Protein AF-A0A7S3IBY6-F1 (afdb_monomer_lite)

Organism: NCBI:txid342563

Sequence (205 aa):
KLAKKLYLRCITEGERTESAVKDLASIYHQEGKTDKALNLLLQNRQVFLDQHKFKNLVYNLKKQKQPTGNALNKVVKLSPLSAKDTEFSVMNFFGNTSRILDIQVKHCGSSHFALVFFPSHSAARKTLESFVRWNKYKIEWASGETRENQMESMWSMPLDEAYSPVQESPASEIEAEQLLGKDLVIALSTALDSIHSSYLSQLIY

pLDDT: mean 73.19, std 16.2, range [32.34, 89.62]

InterPro domains:
  IPR035979 RNA-binding domain superfamily [SSF54928] (45-131)

Radius of gyration: 28.89 Å; chains: 1; bounding box: 70×56×73 Å

Secondary structure (DSSP, 8-state):
-HHHHHHHHHHHHTTTHHHHHHHHHHHHHHTT-HHHHHHHHHHTGGG-S-HHHHHHHHHHHHHHHS--GGGG--EEEEEPPPTT--HHHHHTTBS--TT--EEEEEEETTEEEEEEE-SSHHHHHHHHHTBS-TTT-EEEE-TT--HHHHHHHHH-S-TTSS----------HHHHHHHS-HHHHHHHHHHHHHHHHHHHHHS--

Structure (mmCIF, N/CA/C/O backbone):
data_AF-A0A7S3IBY6-F1
#
_entry.id   AF-A0A7S3IBY6-F1
#
loop_
_atom_site.group_PDB
_atom_site.id
_atom_site.type_symbol
_atom_site.label_atom_id
_atom_site.label_alt_id
_atom_site.label_comp_id
_atom_site.label_asym_id
_atom_site.label_entity_id
_atom_site.label_seq_id
_atom_site.pdbx_PDB_ins_code
_atom_site.Cartn_x
_atom_site.Cartn_y
_atom_site.Cartn_z
_atom_site.occupancy
_atom_site.B_iso_or_equiv
_atom_site.auth_seq_id
_atom_site.auth_comp_id
_atom_site.auth_asym_id
_atom_site.auth_atom_id
_atom_site.pdbx_PDB_model_num
ATOM 1 N N . LYS A 1 1 ? -8.015 13.942 19.134 1.00 64.94 1 LYS A N 1
ATOM 2 C CA . LYS A 1 1 ? -8.133 13.752 20.610 1.00 64.94 1 LYS A CA 1
ATOM 3 C C . LYS A 1 1 ? -9.585 13.581 21.087 1.00 64.94 1 LYS A C 1
ATOM 5 O O . LYS A 1 1 ? -9.806 12.701 21.907 1.00 64.94 1 LYS A O 1
ATOM 10 N N . LEU A 1 2 ? -10.563 14.341 20.571 1.00 83.50 2 LEU A N 1
ATOM 11 C CA . LEU A 1 2 ? -11.982 14.233 20.965 1.00 83.50 2 LEU A CA 1
ATOM 12 C C . LEU A 1 2 ? -12.633 12.885 20.587 1.00 83.50 2 LEU A C 1
ATOM 14 O O . LEU A 1 2 ? -13.236 12.248 21.441 1.00 83.50 2 LEU A O 1
ATOM 18 N N . ALA A 1 3 ? -12.419 12.400 19.357 1.00 82.56 3 ALA A N 1
ATOM 19 C CA . ALA A 1 3 ? -13.018 11.151 18.864 1.00 82.56 3 ALA A CA 1
ATOM 20 C C . ALA A 1 3 ? -12.733 9.927 19.757 1.00 82.56 3 ALA A C 1
ATOM 22 O O . ALA A 1 3 ? -13.632 9.156 20.063 1.00 82.56 3 ALA A O 1
ATOM 23 N N . LYS A 1 4 ? -11.501 9.787 20.265 1.00 85.06 4 LYS A N 1
ATOM 24 C CA . LYS A 1 4 ? -11.142 8.695 21.187 1.00 85.06 4 LYS A CA 1
ATOM 25 C C . LYS A 1 4 ? -11.944 8.721 22.484 1.00 85.06 4 LYS A C 1
ATOM 27 O O . LYS A 1 4 ? -12.322 7.666 22.973 1.00 85.06 4 LYS A O 1
ATOM 32 N N . LYS A 1 5 ? -12.185 9.916 23.037 1.00 86.38 5 LYS A N 1
ATOM 33 C CA . LYS A 1 5 ? -12.978 10.075 24.263 1.00 86.38 5 LYS A CA 1
ATOM 34 C C . LYS A 1 5 ? -14.428 9.661 24.028 1.00 86.38 5 LYS A C 1
ATOM 36 O O . LYS A 1 5 ? -14.997 9.001 24.884 1.00 86.38 5 LYS A O 1
ATOM 41 N N . LEU A 1 6 ? -14.985 10.005 22.866 1.00 85.75 6 LEU A N 1
ATOM 42 C CA . LEU A 1 6 ? -16.340 9.604 22.485 1.00 85.75 6 LEU A CA 1
ATOM 43 C C . LEU A 1 6 ? -16.451 8.084 22.335 1.00 85.75 6 LEU A C 1
ATOM 45 O O . LEU A 1 6 ? -17.335 7.489 22.934 1.00 85.75 6 LEU A O 1
ATOM 49 N N . TYR A 1 7 ? -15.511 7.436 21.641 1.00 87.31 7 TYR A N 1
ATOM 50 C CA . TYR A 1 7 ? -15.533 5.974 21.521 1.00 87.31 7 TYR A CA 1
ATOM 51 C C . TYR A 1 7 ? -15.319 5.260 22.856 1.00 87.31 7 TYR A C 1
ATOM 53 O O . TYR A 1 7 ? -16.003 4.282 23.128 1.00 87.31 7 TYR A O 1
ATOM 61 N N . LEU A 1 8 ? -14.426 5.760 23.716 1.00 86.25 8 LEU A N 1
ATOM 62 C CA . LEU A 1 8 ? -14.272 5.234 25.076 1.00 86.25 8 LEU A CA 1
ATOM 63 C C . LEU A 1 8 ? -15.573 5.353 25.873 1.00 86.25 8 LEU A C 1
ATOM 65 O O . LEU A 1 8 ? -15.948 4.405 26.553 1.00 86.25 8 LEU A O 1
ATOM 69 N N . ARG A 1 9 ? -16.276 6.481 25.739 1.00 86.50 9 ARG A N 1
ATOM 70 C CA . ARG A 1 9 ? -17.568 6.704 26.384 1.00 86.50 9 ARG A CA 1
ATOM 71 C C . ARG A 1 9 ? -18.635 5.721 25.890 1.00 86.50 9 ARG A C 1
ATOM 73 O O . ARG A 1 9 ? -19.288 5.089 26.711 1.00 86.50 9 ARG A O 1
ATOM 80 N N . CYS A 1 10 ? -18.737 5.504 24.579 1.00 86.75 10 CYS A N 1
ATOM 81 C CA . CYS A 1 10 ? -19.635 4.494 24.010 1.00 86.75 10 CYS A CA 1
ATOM 82 C C . CYS A 1 10 ? -19.312 3.078 24.520 1.00 86.75 10 CYS A C 1
ATOM 84 O O . CYS A 1 10 ? -20.220 2.299 24.794 1.00 86.75 10 CYS A O 1
ATOM 86 N N . ILE A 1 11 ? -18.026 2.752 24.707 1.00 85.31 11 ILE A N 1
ATOM 87 C CA . ILE A 1 11 ? -17.610 1.464 25.280 1.00 85.31 11 ILE A CA 1
ATOM 88 C C . ILE A 1 11 ? -18.063 1.339 26.739 1.00 85.31 11 ILE A C 1
ATOM 90 O O . ILE A 1 11 ? -18.581 0.293 27.120 1.00 85.31 11 ILE A O 1
ATOM 94 N N . THR A 1 12 ? -17.904 2.393 27.545 1.00 85.12 12 THR A N 1
ATOM 95 C CA . THR A 1 12 ? -18.323 2.388 28.957 1.00 85.12 12 THR A CA 1
ATOM 96 C C . THR A 1 12 ? -19.839 2.385 29.135 1.00 85.12 12 THR A C 1
ATOM 98 O O . THR A 1 12 ? -20.333 1.769 30.071 1.00 85.12 12 THR A O 1
ATOM 101 N N . GLU A 1 13 ? -20.575 3.052 28.245 1.00 86.50 13 GLU A N 1
ATOM 102 C CA . GLU A 1 13 ? -22.040 3.157 28.292 1.00 86.50 13 GLU A CA 1
ATOM 103 C C . GLU A 1 13 ? -22.735 1.954 27.625 1.00 86.50 13 GLU A C 1
ATOM 105 O O . GLU A 1 13 ? -23.951 1.819 27.705 1.00 86.50 13 GLU A O 1
ATOM 110 N N . GLY A 1 14 ? -21.979 1.048 26.991 1.00 79.62 14 GLY A N 1
ATOM 111 C CA . GLY A 1 14 ? -22.526 -0.149 26.346 1.00 79.62 14 GLY A CA 1
ATOM 112 C C . GLY A 1 14 ? -23.184 0.112 24.985 1.00 79.62 14 GLY A C 1
ATOM 113 O O . GLY A 1 14 ? -23.750 -0.803 24.385 1.00 79.62 14 GLY A O 1
ATOM 114 N N . GLU A 1 15 ? -23.083 1.329 24.451 1.00 80.56 15 GLU A N 1
ATOM 115 C CA . GLU A 1 15 ? -23.698 1.701 23.181 1.00 80.56 15 GLU A CA 1
ATOM 116 C C . GLU A 1 15 ? -22.810 1.343 21.989 1.00 80.56 15 GLU A C 1
ATOM 118 O O . GLU A 1 15 ? -21.700 1.858 21.838 1.00 80.56 15 GLU A O 1
ATOM 123 N N . ARG A 1 16 ? -23.318 0.486 21.089 1.00 83.88 16 ARG A N 1
ATOM 124 C CA . ARG A 1 16 ? -22.638 0.100 19.831 1.00 83.88 16 ARG A CA 1
ATOM 125 C C . ARG A 1 16 ? -21.155 -0.239 20.047 1.00 83.88 16 ARG A C 1
ATOM 127 O O . ARG A 1 16 ? -20.287 0.153 19.262 1.00 83.88 16 ARG A O 1
ATOM 134 N N . THR A 1 17 ? -20.887 -0.980 21.115 1.00 84.06 17 THR A N 1
ATOM 135 C CA . THR A 1 17 ? -19.552 -1.323 21.619 1.00 84.06 17 THR A CA 1
ATOM 136 C C . THR A 1 17 ? -18.660 -1.938 20.542 1.00 84.06 17 THR A C 1
ATOM 138 O O . THR A 1 17 ? -17.500 -1.553 20.432 1.00 84.06 17 THR A O 1
ATOM 141 N N . GLU A 1 18 ? -19.194 -2.807 19.677 1.00 85.75 18 GLU A N 1
ATOM 142 C CA . GLU A 1 18 ? -18.436 -3.414 18.570 1.00 85.75 18 GLU A CA 1
ATOM 143 C C . GLU A 1 18 ? -17.864 -2.356 17.611 1.00 85.75 18 GLU A C 1
ATOM 145 O O . GLU A 1 18 ? -16.666 -2.346 17.311 1.00 85.75 18 GLU A O 1
ATOM 150 N N . SER A 1 19 ? -18.710 -1.426 17.163 1.00 85.69 19 SER A N 1
ATOM 151 C CA . SER A 1 19 ? -18.310 -0.344 16.259 1.00 85.69 19 SER A CA 1
ATOM 152 C C . SER A 1 19 ? -17.333 0.612 16.934 1.00 85.69 19 SER A C 1
ATOM 154 O O . SER A 1 19 ? -16.308 0.945 16.343 1.00 85.69 19 SER A O 1
ATOM 156 N N . ALA A 1 20 ? -17.597 0.994 18.186 1.00 88.00 20 ALA A N 1
ATOM 157 C CA . ALA A 1 20 ? -16.732 1.899 18.936 1.00 88.00 20 ALA A CA 1
ATOM 158 C C . ALA A 1 20 ? -15.326 1.314 19.150 1.00 88.00 20 ALA A C 1
ATOM 160 O O . ALA A 1 20 ? -14.329 2.006 18.946 1.00 88.00 20 ALA A O 1
ATOM 161 N N . VAL A 1 21 ? -15.231 0.026 19.498 1.00 86.94 21 VAL A N 1
ATOM 162 C CA . VAL A 1 21 ? -13.956 -0.695 19.643 1.00 86.94 21 VAL A CA 1
ATOM 163 C C . VAL A 1 21 ? -13.206 -0.744 18.312 1.00 86.94 21 VAL A C 1
ATOM 165 O O . VAL A 1 21 ? -12.005 -0.469 18.272 1.00 86.94 21 VAL A O 1
ATOM 168 N N . LYS A 1 22 ? -13.902 -1.059 17.214 1.00 88.31 22 LYS A N 1
ATOM 169 C CA . LYS A 1 22 ? -13.314 -1.112 15.870 1.00 88.31 22 LYS A CA 1
ATOM 170 C C . LYS A 1 22 ? -12.751 0.247 15.450 1.00 88.31 22 LYS A C 1
ATOM 172 O O . LYS A 1 22 ? -11.586 0.328 15.066 1.00 88.31 22 LYS A O 1
ATOM 177 N N . ASP A 1 23 ? -13.545 1.305 15.563 1.00 87.94 23 ASP A N 1
ATOM 178 C CA . ASP A 1 23 ? -13.151 2.642 15.119 1.00 87.94 23 ASP A CA 1
ATOM 179 C C . ASP A 1 23 ? -12.024 3.206 16.000 1.00 87.94 23 ASP A C 1
ATOM 181 O O . ASP A 1 23 ? -11.073 3.814 15.503 1.00 87.94 23 ASP A O 1
ATOM 185 N N . LEU A 1 24 ? -12.049 2.915 17.305 1.00 87.62 24 LEU A N 1
ATOM 186 C CA . LEU A 1 24 ? -10.962 3.252 18.220 1.00 87.62 24 LEU A CA 1
ATOM 187 C C . LEU A 1 24 ? -9.661 2.511 17.869 1.00 87.62 24 LEU A C 1
ATOM 189 O O . LEU A 1 24 ? -8.591 3.128 17.858 1.00 87.62 24 LEU A O 1
ATOM 193 N N . ALA A 1 25 ? -9.734 1.219 17.539 1.00 86.25 25 ALA A N 1
ATOM 194 C CA . ALA A 1 25 ? -8.586 0.441 17.076 1.00 86.25 25 ALA A CA 1
ATOM 195 C C . ALA A 1 25 ? -8.025 0.984 15.750 1.00 86.25 25 ALA A C 1
ATOM 197 O O . ALA A 1 25 ? -6.807 1.124 15.618 1.00 86.25 25 ALA A O 1
ATOM 198 N N . SER A 1 26 ? -8.886 1.370 14.802 1.00 85.56 26 SER A N 1
ATOM 199 C CA . SER A 1 26 ? -8.474 2.024 13.554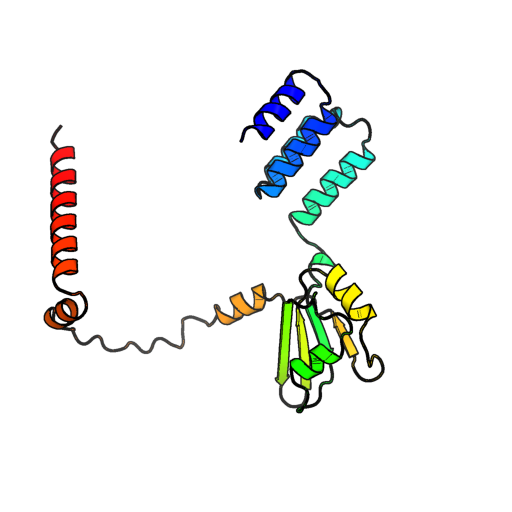 1.00 85.56 26 SER A CA 1
ATOM 200 C C . SER A 1 26 ? -7.722 3.331 13.806 1.00 85.56 26 SER A C 1
ATOM 202 O O . SER A 1 26 ? -6.677 3.550 13.195 1.00 85.56 26 SER A O 1
ATOM 204 N N . ILE A 1 27 ? -8.175 4.162 14.752 1.00 86.81 27 ILE A N 1
ATOM 205 C CA . ILE A 1 27 ? -7.459 5.391 15.125 1.00 86.81 27 ILE A CA 1
ATOM 206 C C . ILE A 1 27 ? -6.084 5.067 15.724 1.00 86.81 27 ILE A C 1
ATOM 208 O O . ILE A 1 27 ? -5.094 5.710 15.381 1.00 86.81 27 ILE A O 1
ATOM 212 N N . TYR A 1 28 ? -5.988 4.082 16.622 1.00 85.75 28 TYR A N 1
ATOM 213 C CA . TYR A 1 28 ? -4.690 3.690 17.185 1.00 85.75 28 TYR A CA 1
ATOM 214 C C . TYR A 1 28 ? -3.724 3.176 16.116 1.00 85.75 28 TYR A C 1
ATOM 216 O O . TYR A 1 28 ? -2.537 3.490 16.181 1.00 85.75 28 TYR A O 1
ATOM 224 N N . HIS A 1 29 ? -4.223 2.436 15.128 1.00 84.50 29 HIS A N 1
ATOM 225 C CA . HIS A 1 29 ? -3.418 1.971 14.005 1.00 84.50 29 HIS A CA 1
ATOM 226 C C . HIS A 1 29 ? -2.931 3.125 13.116 1.00 84.50 29 HIS A C 1
ATOM 228 O O . HIS A 1 29 ? -1.747 3.179 12.797 1.00 84.50 29 HIS A O 1
ATOM 234 N N . GLN A 1 30 ? -3.801 4.087 12.788 1.00 82.19 30 GLN A N 1
ATOM 235 C CA . GLN A 1 30 ? -3.430 5.285 12.020 1.00 82.19 30 GLN A CA 1
ATOM 236 C C . GLN A 1 30 ? -2.370 6.140 12.729 1.00 82.19 30 GLN A C 1
ATOM 238 O O . GLN A 1 30 ? -1.526 6.743 12.078 1.00 82.19 30 GLN A O 1
ATOM 243 N N . GLU A 1 31 ? -2.371 6.163 14.065 1.00 83.25 31 GLU A N 1
ATOM 244 C CA . GLU A 1 31 ? -1.333 6.824 14.869 1.00 83.25 31 GLU A CA 1
ATOM 245 C C . GLU A 1 31 ? -0.025 6.011 14.997 1.00 83.25 31 GLU A C 1
ATOM 247 O O . GLU A 1 31 ? 0.825 6.352 15.820 1.00 83.25 31 GLU A O 1
ATOM 252 N N . GLY A 1 32 ? 0.124 4.896 14.275 1.00 78.62 32 GLY A N 1
ATOM 253 C CA . GLY A 1 32 ? 1.292 4.010 14.357 1.00 78.62 32 GLY A CA 1
ATOM 254 C C . GLY A 1 32 ? 1.341 3.137 15.618 1.00 78.62 32 GLY A C 1
ATOM 255 O O . GLY A 1 32 ? 2.262 2.346 15.800 1.00 78.62 32 GLY A O 1
ATOM 256 N N . LYS A 1 33 ? 0.332 3.210 16.495 1.00 84.62 33 LYS A N 1
ATOM 257 C CA . LYS A 1 33 ? 0.243 2.437 17.748 1.00 84.62 33 LYS A CA 1
ATOM 258 C C . LYS A 1 33 ? -0.491 1.115 17.521 1.00 84.62 33 LYS A C 1
ATOM 260 O O . LYS A 1 33 ? -1.446 0.791 18.231 1.00 84.62 33 LYS A O 1
ATOM 265 N N . THR A 1 34 ? -0.036 0.342 16.538 1.00 84.12 34 THR A N 1
ATOM 266 C CA . THR A 1 34 ? -0.669 -0.921 16.119 1.00 84.12 34 THR A CA 1
ATOM 267 C C . THR A 1 34 ? -0.748 -1.949 17.253 1.00 84.12 34 THR A C 1
ATOM 269 O O . THR A 1 34 ? -1.742 -2.661 17.363 1.00 84.12 34 THR A O 1
ATOM 272 N N . ASP A 1 35 ? 0.227 -1.972 18.165 1.00 81.81 35 ASP A N 1
ATOM 273 C CA . ASP A 1 35 ? 0.189 -2.849 19.345 1.00 81.81 35 ASP A CA 1
ATOM 274 C C . ASP A 1 35 ? -0.927 -2.487 20.324 1.00 81.81 35 ASP A C 1
ATOM 276 O O . ASP A 1 35 ? -1.614 -3.366 20.846 1.00 81.81 35 ASP A O 1
ATOM 280 N N . LYS A 1 36 ? -1.178 -1.187 20.520 1.00 84.19 36 LYS A N 1
ATOM 281 C CA . LYS A 1 36 ? -2.306 -0.730 21.342 1.00 84.19 36 LYS A CA 1
ATOM 282 C C . LYS A 1 36 ? -3.637 -1.067 20.676 1.00 84.19 36 LYS A C 1
ATOM 284 O O . LYS A 1 36 ? -4.557 -1.485 21.370 1.00 84.19 36 LYS A O 1
ATOM 289 N N . ALA A 1 37 ? -3.722 -0.941 19.350 1.00 86.00 37 ALA A N 1
ATOM 290 C CA . ALA A 1 37 ? -4.906 -1.338 18.590 1.00 86.00 37 ALA A CA 1
ATOM 291 C C . ALA A 1 37 ? -5.200 -2.843 18.735 1.00 86.00 37 ALA A C 1
ATOM 293 O O . ALA A 1 37 ? -6.335 -3.226 19.012 1.00 86.00 37 ALA A O 1
ATOM 294 N N . LEU A 1 38 ? -4.175 -3.693 18.608 1.00 85.81 38 LEU A N 1
ATOM 295 C CA . LEU A 1 38 ? -4.307 -5.144 18.760 1.00 85.81 38 LEU A CA 1
ATOM 296 C C . LEU A 1 38 ? -4.716 -5.542 20.179 1.00 85.81 38 LEU A C 1
ATOM 298 O O . LEU A 1 38 ? -5.641 -6.337 20.337 1.00 85.81 38 LEU A O 1
ATOM 302 N N . ASN A 1 39 ? -4.080 -4.967 21.201 1.00 87.00 39 ASN A N 1
ATOM 303 C CA . ASN A 1 39 ? -4.442 -5.237 22.592 1.00 87.00 39 ASN A CA 1
ATOM 304 C C . ASN A 1 39 ? -5.885 -4.822 22.890 1.00 87.00 39 ASN A C 1
ATOM 306 O O . ASN A 1 39 ? -6.617 -5.584 23.514 1.00 87.00 39 ASN A O 1
ATOM 310 N N . LEU A 1 40 ? -6.320 -3.666 22.385 1.00 86.62 40 LEU A N 1
ATOM 311 C CA . LEU A 1 40 ? -7.684 -3.178 22.572 1.00 86.62 40 LEU A CA 1
ATOM 312 C C . LEU A 1 40 ? -8.728 -4.105 21.930 1.00 86.62 40 LEU A C 1
ATOM 314 O O . LEU A 1 40 ? -9.758 -4.387 22.543 1.00 86.62 40 LEU A O 1
ATOM 318 N N . LEU A 1 41 ? -8.445 -4.627 20.731 1.00 86.19 41 LEU A N 1
ATOM 319 C CA . LEU A 1 41 ? -9.300 -5.617 20.071 1.00 86.19 41 LEU A CA 1
ATOM 320 C C . LEU A 1 41 ? -9.350 -6.937 20.852 1.00 86.19 41 LEU A C 1
ATOM 322 O O . LEU A 1 41 ? -10.427 -7.492 21.044 1.00 86.19 41 LEU A O 1
ATOM 326 N N . LEU A 1 42 ? -8.204 -7.430 21.328 1.00 85.62 42 LEU A N 1
ATOM 327 C CA . LEU A 1 42 ? -8.126 -8.685 22.083 1.00 85.62 42 LEU A CA 1
ATOM 328 C C . LEU A 1 42 ? -8.845 -8.596 23.437 1.00 85.62 42 LEU A C 1
ATOM 330 O O . LEU A 1 42 ? -9.554 -9.532 23.801 1.00 85.62 42 LEU A O 1
ATOM 334 N N . GLN A 1 43 ? -8.715 -7.470 24.144 1.00 85.31 43 GLN A N 1
ATOM 335 C CA . GLN A 1 43 ? -9.404 -7.217 25.416 1.00 85.31 43 GLN A CA 1
ATOM 336 C C . GLN A 1 43 ? -10.928 -7.193 25.257 1.00 85.31 43 GLN A C 1
ATOM 338 O O . GLN A 1 43 ? -11.646 -7.680 26.123 1.00 85.31 43 GLN A O 1
ATOM 343 N N . ASN A 1 44 ? -11.420 -6.685 24.126 1.00 83.56 44 ASN A N 1
ATOM 344 C CA . ASN A 1 44 ? -12.849 -6.568 23.837 1.00 83.56 44 ASN A CA 1
ATOM 345 C C . ASN A 1 44 ? -13.357 -7.683 22.909 1.00 83.56 44 ASN A C 1
ATOM 347 O O . ASN A 1 44 ? -14.379 -7.520 22.248 1.00 83.56 44 ASN A O 1
ATOM 351 N N . ARG A 1 45 ? -12.680 -8.839 22.852 1.00 82.25 45 ARG A N 1
ATOM 352 C CA . ARG A 1 45 ? -13.060 -9.955 21.965 1.00 82.25 45 ARG A CA 1
ATOM 353 C C . ARG A 1 45 ? -14.513 -10.406 22.145 1.00 82.25 45 ARG A C 1
ATOM 355 O O . ARG A 1 45 ? -15.147 -10.805 21.172 1.00 82.25 45 ARG A O 1
ATOM 362 N N . GLN A 1 46 ? -15.019 -10.350 23.375 1.00 82.50 46 GLN A N 1
ATOM 363 C CA . GLN A 1 46 ? -16.374 -10.790 23.724 1.00 82.50 46 GLN A CA 1
ATOM 364 C C . GLN A 1 46 ? -17.471 -9.887 23.147 1.00 82.50 46 GLN A C 1
ATOM 366 O O . GLN A 1 46 ? -18.621 -10.295 23.058 1.00 82.50 46 GLN A O 1
ATOM 371 N N . VAL A 1 47 ? -17.110 -8.671 22.734 1.00 82.75 47 VAL A N 1
ATOM 372 C CA . VAL A 1 47 ? -18.035 -7.701 22.144 1.00 82.75 47 VAL A CA 1
ATOM 373 C C . VAL A 1 47 ? -18.386 -8.063 20.695 1.00 82.75 47 VAL A C 1
ATOM 375 O O . VAL A 1 47 ? -19.435 -7.675 20.192 1.00 82.75 47 VAL A O 1
ATOM 378 N N . PHE A 1 48 ? -17.524 -8.823 20.015 1.00 80.69 48 PHE A N 1
ATOM 379 C CA . PHE A 1 48 ? -17.727 -9.207 18.622 1.00 80.69 48 PHE A CA 1
ATOM 380 C C . PHE A 1 48 ? -18.587 -10.469 18.530 1.00 80.69 48 PHE A C 1
ATOM 382 O O . PHE A 1 48 ? -18.118 -11.578 18.805 1.00 80.69 48 PHE A O 1
ATOM 389 N N . LEU A 1 49 ? -19.828 -10.305 18.070 1.00 81.56 49 LEU A N 1
ATOM 390 C CA . LEU A 1 49 ? -20.735 -11.420 17.775 1.00 81.56 49 LEU A CA 1
ATOM 391 C C . LEU A 1 49 ? -20.167 -12.308 16.654 1.00 81.56 49 LEU A C 1
ATOM 393 O O . LEU A 1 49 ? -20.187 -13.535 16.738 1.00 81.56 49 LEU A O 1
ATOM 397 N N . ASP A 1 50 ? -19.594 -11.684 15.622 1.00 83.75 50 ASP A N 1
ATOM 398 C CA . ASP A 1 50 ? -18.979 -12.373 14.488 1.00 83.75 50 ASP A CA 1
ATOM 399 C C . ASP A 1 50 ? -17.481 -12.622 14.730 1.00 83.75 50 ASP A C 1
ATOM 401 O O . ASP A 1 50 ? -16.601 -11.805 14.430 1.00 83.75 50 ASP A O 1
ATOM 405 N N . GLN A 1 51 ? -17.178 -13.808 15.259 1.00 80.75 51 GLN A N 1
ATOM 406 C CA . GLN A 1 51 ? -15.806 -14.232 15.538 1.00 80.75 51 GLN A CA 1
ATOM 407 C C . GLN A 1 51 ? -14.950 -14.388 14.266 1.00 80.75 51 GLN A C 1
ATOM 409 O O . GLN A 1 51 ? -13.721 -14.305 14.350 1.00 80.75 51 GLN A O 1
ATOM 414 N N . HIS A 1 52 ? -15.551 -14.594 13.088 1.00 78.81 52 HIS A N 1
ATOM 415 C CA . HIS A 1 52 ? -14.815 -14.664 11.823 1.00 78.81 52 HIS A CA 1
ATOM 416 C C . HIS A 1 52 ? -14.332 -13.280 11.388 1.00 78.81 52 HIS A C 1
ATOM 418 O O . HIS A 1 52 ? -13.148 -13.113 11.080 1.00 78.81 52 HIS A O 1
ATOM 424 N N . LYS A 1 53 ? -15.207 -12.268 11.429 1.00 76.31 53 LYS A N 1
ATOM 425 C CA . LYS A 1 53 ? -14.819 -10.872 11.163 1.00 76.31 53 LYS A CA 1
ATOM 426 C C . LYS A 1 53 ? -13.749 -10.390 12.131 1.00 76.31 53 LYS A C 1
ATOM 428 O O . LYS A 1 53 ? -12.770 -9.786 11.694 1.00 76.31 53 LYS A O 1
ATOM 433 N N . PHE A 1 54 ? -13.885 -10.720 13.414 1.00 80.69 54 PHE A N 1
ATOM 434 C CA . PHE A 1 54 ? -12.878 -10.406 14.425 1.00 80.69 54 PHE A CA 1
ATOM 435 C C . PHE A 1 54 ? -11.505 -11.006 14.084 1.00 80.69 54 PHE A C 1
ATOM 437 O O . PHE A 1 54 ? -10.503 -10.288 14.044 1.00 80.69 54 PHE A O 1
ATOM 444 N N . LYS A 1 55 ? -11.448 -12.310 13.778 1.00 78.50 55 LYS A N 1
ATOM 445 C CA . LYS A 1 55 ? -10.199 -12.988 13.393 1.00 78.50 55 LYS A CA 1
ATOM 446 C C . LYS A 1 55 ? -9.565 -12.354 12.156 1.00 78.50 55 LYS A C 1
ATOM 448 O O . LYS A 1 55 ? -8.360 -12.115 12.159 1.00 78.50 55 LYS A O 1
ATOM 453 N N . ASN A 1 56 ? -10.365 -12.034 11.139 1.00 80.00 56 ASN A N 1
ATOM 454 C CA . ASN A 1 56 ? -9.887 -11.377 9.922 1.00 80.00 56 ASN A CA 1
ATOM 455 C C . ASN A 1 56 ? -9.327 -9.977 10.205 1.00 80.00 56 ASN A C 1
ATOM 457 O O . ASN A 1 56 ? -8.270 -9.624 9.685 1.00 80.00 56 ASN A O 1
ATOM 461 N N . LEU A 1 57 ? -9.996 -9.193 11.054 1.00 80.69 57 LEU A N 1
ATOM 462 C CA . LEU A 1 57 ? -9.534 -7.866 11.459 1.00 80.69 57 LEU A CA 1
ATOM 463 C C . LEU A 1 57 ? -8.178 -7.947 12.173 1.00 80.69 57 LEU A C 1
ATOM 465 O O . LEU A 1 57 ? -7.227 -7.280 11.768 1.00 80.69 57 LEU A O 1
ATOM 469 N N . VAL A 1 58 ? -8.066 -8.812 13.185 1.00 84.00 58 VAL A N 1
ATOM 470 C CA . VAL A 1 58 ? -6.817 -9.029 13.933 1.00 84.00 58 VAL A CA 1
ATOM 471 C C . VAL A 1 58 ? -5.704 -9.535 13.014 1.00 84.00 58 VAL A C 1
ATOM 473 O O . VAL A 1 58 ? -4.573 -9.058 13.100 1.00 84.00 58 VAL A O 1
ATOM 476 N N . TYR A 1 59 ? -6.011 -10.474 12.116 1.00 80.88 59 TYR A N 1
ATOM 477 C CA . TYR A 1 59 ? -5.057 -10.996 11.140 1.00 80.88 59 TYR A CA 1
ATOM 478 C C . TYR A 1 59 ? -4.532 -9.894 10.211 1.00 80.88 59 TYR A C 1
ATOM 480 O O . TYR A 1 59 ? -3.321 -9.756 10.048 1.00 80.88 59 TYR A O 1
ATOM 488 N N . ASN A 1 60 ? -5.420 -9.063 9.659 1.00 77.56 60 ASN A N 1
ATOM 489 C CA . ASN A 1 60 ? -5.041 -7.966 8.770 1.00 77.56 60 ASN A CA 1
ATOM 490 C C . ASN A 1 60 ? -4.170 -6.921 9.480 1.00 77.56 60 ASN A C 1
ATOM 492 O O . ASN A 1 60 ? -3.145 -6.521 8.931 1.00 77.56 60 ASN A O 1
ATOM 496 N N . LEU A 1 61 ? -4.515 -6.535 10.713 1.00 79.19 61 LEU A N 1
ATOM 497 C CA . LEU A 1 61 ? -3.700 -5.619 11.523 1.00 79.19 61 LEU A CA 1
ATOM 498 C C . LEU A 1 61 ? -2.313 -6.200 11.839 1.00 79.19 61 LEU A C 1
ATOM 500 O O . LEU A 1 61 ? -1.309 -5.495 11.733 1.00 79.19 61 LEU A O 1
ATOM 504 N N . LYS A 1 62 ? -2.223 -7.495 12.171 1.00 78.38 62 LYS A N 1
ATOM 505 C CA . LYS A 1 62 ? -0.931 -8.179 12.363 1.00 78.38 62 LYS A CA 1
ATOM 506 C C . LYS A 1 62 ? -0.104 -8.206 11.077 1.00 78.38 62 LYS A C 1
ATOM 508 O O . LYS A 1 62 ? 1.088 -7.916 11.114 1.00 78.38 62 LYS A O 1
ATOM 513 N N . LYS A 1 63 ? -0.739 -8.489 9.938 1.00 72.12 63 LYS A N 1
ATOM 514 C CA . LYS A 1 63 ? -0.095 -8.481 8.619 1.00 72.12 63 LYS A CA 1
ATOM 515 C C . LYS A 1 63 ? 0.396 -7.089 8.213 1.00 72.12 63 LYS A C 1
ATOM 517 O O . LYS A 1 63 ? 1.403 -6.976 7.529 1.00 72.12 63 LYS A O 1
ATOM 522 N N . GLN A 1 64 ? -0.290 -6.027 8.628 1.00 71.62 64 GLN A N 1
ATOM 523 C CA . GLN A 1 64 ? 0.171 -4.653 8.409 1.00 71.62 64 GLN A CA 1
ATOM 524 C C . GLN A 1 64 ? 1.352 -4.285 9.311 1.00 71.62 64 GLN A C 1
ATOM 526 O O . GLN A 1 64 ? 2.221 -3.535 8.880 1.00 71.62 64 GLN A O 1
ATOM 531 N N . LYS A 1 65 ? 1.416 -4.831 10.534 1.00 69.62 65 LYS A N 1
ATOM 532 C CA . LYS A 1 65 ? 2.570 -4.658 11.431 1.00 69.62 65 LYS A CA 1
ATOM 533 C C . LYS A 1 65 ? 3.838 -5.306 10.865 1.00 69.62 65 LYS A C 1
ATOM 535 O O . LYS A 1 65 ? 4.917 -4.745 10.998 1.00 69.62 65 LYS A O 1
ATOM 540 N N . GLN A 1 66 ? 3.706 -6.483 10.260 1.00 59.62 66 GLN A N 1
ATOM 541 C CA . GLN A 1 66 ? 4.805 -7.198 9.613 1.00 59.62 66 GLN A CA 1
ATOM 542 C C . GLN A 1 66 ? 4.391 -7.553 8.183 1.00 59.62 66 GLN A C 1
ATOM 544 O O . GLN A 1 66 ? 3.809 -8.626 7.965 1.00 59.62 66 GLN A O 1
ATOM 549 N N . PRO A 1 67 ? 4.632 -6.657 7.207 1.00 58.47 67 PRO A N 1
ATOM 550 C CA . PRO A 1 67 ? 4.295 -6.933 5.821 1.00 58.47 67 PRO A CA 1
ATOM 551 C C . PRO A 1 67 ? 5.083 -8.158 5.348 1.00 58.47 67 PRO A C 1
ATOM 553 O O . PRO A 1 67 ? 6.297 -8.121 5.196 1.00 58.47 67 PRO A O 1
ATOM 556 N N . THR A 1 68 ? 4.376 -9.263 5.130 1.00 58.28 68 THR A N 1
ATOM 557 C CA . THR A 1 68 ? 4.940 -10.545 4.688 1.00 58.28 68 THR A CA 1
ATOM 558 C C . THR A 1 68 ? 4.406 -10.919 3.302 1.00 58.28 68 THR A C 1
ATOM 560 O O . THR A 1 68 ? 3.266 -10.596 2.940 1.00 58.28 68 THR A O 1
ATOM 563 N N . GLY A 1 69 ? 5.239 -11.591 2.499 1.00 62.62 69 GLY A N 1
ATOM 564 C CA . GLY A 1 69 ? 4.900 -12.061 1.149 1.00 62.62 69 GLY A CA 1
ATOM 565 C C . GLY A 1 69 ? 4.801 -10.939 0.108 1.00 62.62 69 GLY A C 1
ATOM 566 O O . GLY A 1 69 ? 5.631 -10.035 0.072 1.00 62.62 69 GLY A O 1
ATOM 567 N N . ASN A 1 70 ? 3.752 -10.966 -0.727 1.00 58.78 70 ASN A N 1
ATOM 568 C CA . ASN A 1 70 ? 3.566 -10.050 -1.868 1.00 58.78 70 ASN A CA 1
ATOM 569 C C . ASN A 1 70 ? 3.562 -8.555 -1.507 1.00 58.78 70 ASN A C 1
ATOM 571 O O . ASN A 1 70 ? 3.734 -7.725 -2.389 1.00 58.78 70 ASN A O 1
ATOM 575 N N . ALA A 1 71 ? 3.366 -8.178 -0.240 1.00 57.94 71 ALA A N 1
ATOM 576 C CA . ALA A 1 71 ? 3.457 -6.780 0.187 1.00 57.94 71 ALA A CA 1
ATOM 577 C C . ALA A 1 71 ? 4.869 -6.183 0.005 1.00 57.94 71 ALA A C 1
ATOM 579 O O . ALA A 1 71 ? 4.999 -4.964 -0.106 1.00 57.94 71 ALA A O 1
ATOM 580 N N . LEU A 1 72 ? 5.897 -7.038 -0.056 1.00 63.69 72 LEU A N 1
ATOM 581 C CA . LEU A 1 72 ? 7.295 -6.670 -0.296 1.00 63.69 72 LEU A CA 1
ATOM 582 C C . LEU A 1 72 ? 7.625 -6.553 -1.793 1.00 63.69 72 LEU A C 1
ATOM 584 O O . LEU A 1 72 ? 8.602 -5.907 -2.161 1.00 63.69 72 LEU A O 1
ATOM 588 N N . ASN A 1 73 ? 6.782 -7.111 -2.667 1.00 70.81 73 ASN A N 1
ATOM 589 C CA . ASN A 1 73 ? 6.966 -7.100 -4.119 1.00 70.81 73 ASN A CA 1
ATOM 590 C C . ASN A 1 73 ? 6.503 -5.760 -4.705 1.00 70.81 73 ASN A C 1
ATOM 592 O O . ASN A 1 73 ? 5.500 -5.661 -5.412 1.00 70.81 73 ASN A O 1
ATOM 596 N N . LYS A 1 74 ? 7.220 -4.701 -4.339 1.00 82.62 74 LYS A N 1
ATOM 597 C CA . LYS A 1 74 ? 7.006 -3.332 -4.818 1.00 82.62 74 LYS A CA 1
ATOM 598 C C . LYS A 1 74 ? 7.923 -2.973 -5.984 1.00 82.62 74 LYS A C 1
ATOM 600 O O . LYS A 1 74 ? 7.764 -1.900 -6.556 1.00 82.62 74 LYS A O 1
ATOM 605 N N . VAL A 1 75 ? 8.868 -3.847 -6.320 1.00 85.75 75 VAL A N 1
ATOM 606 C CA . VAL A 1 75 ? 9.886 -3.599 -7.339 1.00 85.75 75 VAL A CA 1
ATOM 607 C C . VAL A 1 75 ? 9.838 -4.686 -8.394 1.00 85.75 75 VAL A C 1
ATOM 609 O O . VAL A 1 75 ? 9.719 -5.879 -8.097 1.00 85.75 75 VAL A O 1
ATOM 612 N N . VAL A 1 76 ? 9.905 -4.243 -9.639 1.00 88.31 76 VAL A N 1
ATOM 613 C CA . VAL A 1 76 ? 9.865 -5.096 -10.815 1.00 88.31 76 VAL A CA 1
ATOM 614 C C . VAL A 1 76 ? 11.152 -4.901 -11.597 1.00 88.31 76 VAL A C 1
ATOM 616 O O . VAL A 1 76 ? 11.517 -3.774 -11.922 1.00 88.31 76 VAL A O 1
ATOM 619 N N . LYS A 1 77 ? 11.820 -6.004 -11.919 1.00 89.50 77 LYS A N 1
ATOM 620 C CA . LYS A 1 77 ? 12.981 -6.036 -12.796 1.00 89.50 77 LYS A CA 1
ATOM 621 C C . LYS A 1 77 ? 12.535 -6.304 -14.226 1.00 89.50 77 LYS A C 1
ATOM 623 O O . LYS A 1 77 ? 11.792 -7.249 -14.480 1.00 89.50 77 LYS A O 1
ATOM 628 N N . LEU A 1 78 ? 13.026 -5.492 -15.151 1.00 89.62 78 LEU A N 1
ATOM 629 C CA . LEU A 1 78 ? 12.781 -5.613 -16.580 1.00 89.62 78 LEU A CA 1
ATOM 630 C C . LEU A 1 78 ? 14.106 -5.842 -17.310 1.00 89.62 78 LEU A C 1
ATOM 632 O O . LEU A 1 78 ? 15.029 -5.035 -17.202 1.00 89.62 78 LEU A O 1
ATOM 636 N N . SER A 1 79 ? 14.213 -6.953 -18.034 1.00 87.88 79 SER A N 1
ATOM 637 C CA . SER A 1 79 ? 15.425 -7.368 -18.747 1.00 87.88 79 SER A CA 1
ATOM 638 C C . SER A 1 79 ? 15.086 -8.215 -19.981 1.00 87.88 79 SER A C 1
ATOM 640 O O . SER A 1 79 ? 14.003 -8.777 -20.048 1.00 87.88 79 SER A O 1
ATOM 642 N N . PRO A 1 80 ? 15.980 -8.367 -20.967 1.00 87.31 80 PRO A N 1
ATOM 643 C CA . PRO A 1 80 ? 17.178 -7.569 -21.192 1.00 87.31 80 PRO A CA 1
ATOM 644 C C . PRO A 1 80 ? 16.820 -6.213 -21.816 1.00 87.31 80 PRO A C 1
ATOM 646 O O . PRO A 1 80 ? 15.989 -6.135 -22.718 1.00 87.31 80 PRO A O 1
ATOM 649 N N . LEU A 1 81 ? 17.462 -5.143 -21.355 1.00 84.44 81 LEU A N 1
ATOM 650 C CA . LEU A 1 81 ? 17.410 -3.839 -22.018 1.00 84.44 81 LEU A CA 1
ATOM 651 C C . LEU A 1 81 ? 18.518 -3.702 -23.066 1.00 84.44 81 LEU A C 1
ATOM 653 O O . LEU A 1 81 ? 19.526 -4.404 -23.040 1.00 84.44 81 LEU A O 1
ATOM 657 N N . SER A 1 82 ? 18.329 -2.782 -24.005 1.00 83.06 82 SER A N 1
ATOM 658 C CA . SER A 1 82 ? 19.393 -2.324 -24.896 1.00 83.06 82 SER A CA 1
ATOM 659 C C . SER A 1 82 ? 20.245 -1.260 -24.201 1.00 83.06 82 SER A C 1
ATOM 661 O O . SER A 1 82 ? 19.741 -0.497 -23.382 1.00 83.06 82 SER A O 1
ATOM 663 N N . ALA A 1 83 ? 21.514 -1.119 -24.592 1.00 77.38 83 ALA A N 1
ATOM 664 C CA . ALA A 1 83 ? 22.377 -0.022 -24.136 1.00 77.38 83 ALA A CA 1
ATOM 665 C C . ALA A 1 83 ? 21.848 1.378 -24.521 1.00 77.38 83 ALA A C 1
ATOM 667 O O . ALA A 1 83 ? 22.300 2.381 -23.983 1.00 77.38 83 ALA A O 1
ATOM 668 N N . LYS A 1 84 ? 20.896 1.449 -25.463 1.00 80.12 84 LYS A N 1
ATOM 669 C CA . LYS A 1 84 ? 20.216 2.689 -25.873 1.00 80.12 84 LYS A CA 1
ATOM 670 C C . LYS A 1 84 ? 18.925 2.965 -25.096 1.00 80.12 84 LYS A C 1
ATOM 672 O O . LYS A 1 84 ? 18.355 4.041 -25.257 1.00 80.12 84 LYS A O 1
ATOM 677 N N . ASP A 1 85 ? 18.428 1.994 -24.329 1.00 82.38 85 ASP A N 1
ATOM 678 C CA . ASP A 1 85 ? 17.161 2.140 -23.617 1.00 82.38 85 ASP A CA 1
ATOM 679 C C . ASP A 1 85 ? 17.381 3.011 -22.372 1.00 82.38 85 ASP A C 1
ATOM 681 O O . ASP A 1 85 ? 18.136 2.660 -21.470 1.00 82.38 85 ASP A O 1
ATOM 685 N N . THR A 1 86 ? 16.711 4.160 -22.340 1.00 85.69 86 THR A N 1
ATOM 686 C CA . THR A 1 86 ? 16.715 5.113 -21.221 1.00 85.69 86 THR A CA 1
ATOM 687 C C . THR A 1 86 ? 15.482 4.936 -20.335 1.00 85.69 86 THR A C 1
ATOM 689 O O . THR A 1 86 ? 14.516 4.279 -20.728 1.00 85.69 86 THR A O 1
ATOM 692 N N . GLU A 1 87 ? 15.458 5.579 -19.167 1.00 85.62 87 GLU A N 1
ATOM 693 C CA . GLU A 1 87 ? 14.286 5.607 -18.274 1.00 85.62 87 GLU A CA 1
ATOM 694 C C . GLU A 1 87 ? 13.007 6.022 -19.012 1.00 85.62 87 GLU A C 1
ATOM 696 O O . GLU A 1 87 ? 11.973 5.370 -18.882 1.00 85.62 87 GLU A O 1
ATOM 701 N N . PHE A 1 88 ? 13.096 7.037 -19.878 1.00 84.62 88 PHE A N 1
ATOM 702 C CA . PHE A 1 88 ? 11.978 7.487 -20.712 1.00 84.62 88 PHE A CA 1
ATOM 703 C C . PHE A 1 88 ? 11.477 6.394 -21.668 1.00 84.62 88 PHE A C 1
ATOM 705 O O . PHE A 1 88 ? 10.274 6.221 -21.865 1.00 84.62 88 PHE A O 1
ATOM 712 N N . SER A 1 89 ? 12.398 5.616 -22.239 1.00 85.62 89 SER A N 1
ATOM 713 C CA . SER A 1 89 ? 12.054 4.496 -23.120 1.00 85.62 89 SER A CA 1
ATOM 714 C C . SER A 1 89 ? 11.323 3.395 -22.352 1.00 85.62 89 SER A C 1
ATOM 716 O O . SER A 1 89 ? 10.326 2.869 -22.843 1.00 85.62 89 SER A O 1
ATOM 718 N N . VAL A 1 90 ? 11.773 3.102 -21.129 1.00 85.62 90 VAL A N 1
ATOM 719 C CA . VAL A 1 90 ? 11.133 2.135 -20.226 1.00 85.62 90 VAL A CA 1
ATOM 720 C C . VAL A 1 90 ? 9.754 2.625 -19.780 1.00 85.62 90 VAL A C 1
ATOM 722 O O . VAL A 1 90 ? 8.811 1.837 -19.754 1.00 85.62 90 VAL A O 1
ATOM 725 N N . MET A 1 91 ? 9.598 3.923 -19.505 1.00 85.88 91 MET A N 1
ATOM 726 C CA . MET A 1 91 ? 8.314 4.534 -19.144 1.00 85.88 91 MET A CA 1
ATOM 727 C C . MET A 1 91 ? 7.258 4.310 -20.238 1.00 85.88 91 MET A C 1
ATOM 729 O O . MET A 1 91 ? 6.123 3.947 -19.937 1.00 85.88 91 MET A O 1
ATOM 733 N N . ASN A 1 92 ? 7.655 4.432 -21.510 1.00 86.69 92 ASN A N 1
ATOM 734 C CA . ASN A 1 92 ? 6.777 4.234 -22.669 1.00 86.69 92 ASN A CA 1
ATOM 735 C C . ASN A 1 92 ? 6.340 2.776 -22.885 1.00 86.69 92 ASN A C 1
ATOM 737 O O . ASN A 1 92 ? 5.465 2.519 -23.713 1.00 86.69 92 ASN A O 1
ATOM 741 N N . PHE A 1 93 ? 6.923 1.805 -22.175 1.00 85.56 93 PHE A N 1
ATOM 742 C CA . PHE A 1 93 ? 6.450 0.420 -22.229 1.00 85.56 93 PHE A CA 1
ATOM 743 C C . PHE A 1 93 ? 5.184 0.199 -21.397 1.00 85.56 93 PHE A C 1
ATOM 745 O O . PHE A 1 93 ? 4.511 -0.813 -21.582 1.00 85.56 93 PHE A O 1
ATOM 752 N N . PHE A 1 94 ? 4.836 1.128 -20.507 1.00 87.06 94 PHE A N 1
ATOM 753 C CA . PHE A 1 94 ? 3.655 1.034 -19.660 1.00 87.06 94 PHE A CA 1
ATOM 754 C C . PHE A 1 94 ? 2.579 2.000 -20.152 1.00 87.06 94 PHE A C 1
ATOM 756 O O . PHE A 1 94 ? 2.803 3.204 -20.219 1.00 87.06 94 PHE A O 1
ATOM 763 N N . GLY A 1 95 ? 1.379 1.492 -20.444 1.00 80.44 95 GLY A N 1
ATOM 764 C CA . GLY A 1 95 ? 0.254 2.349 -20.827 1.00 80.44 95 GLY A CA 1
ATOM 765 C C . GLY A 1 95 ? -0.188 3.302 -19.708 1.00 80.44 95 GLY A C 1
ATOM 766 O O . GLY A 1 95 ? -0.624 4.416 -19.985 1.00 80.44 95 GLY A O 1
ATOM 767 N N . ASN A 1 96 ? -0.058 2.894 -18.438 1.00 81.44 96 ASN A N 1
ATOM 768 C CA . ASN A 1 96 ? -0.361 3.745 -17.286 1.00 81.44 96 ASN A CA 1
ATOM 769 C C . ASN A 1 96 ? 0.848 3.930 -16.359 1.00 81.44 96 ASN A C 1
ATOM 771 O O . ASN A 1 96 ? 1.134 3.104 -15.489 1.00 81.44 96 ASN A O 1
ATOM 775 N N . THR A 1 97 ? 1.502 5.077 -16.509 1.00 84.31 97 THR A N 1
ATOM 776 C CA . THR A 1 97 ? 2.727 5.451 -15.798 1.00 84.31 97 THR A CA 1
ATOM 777 C C . THR A 1 97 ? 2.475 6.179 -14.476 1.00 84.31 97 THR A C 1
ATOM 779 O O . THR A 1 97 ? 3.378 6.264 -13.651 1.00 84.31 97 THR A O 1
ATOM 782 N N . SER A 1 98 ? 1.238 6.618 -14.203 1.00 83.31 98 SER A N 1
ATOM 783 C CA . SER A 1 98 ? 0.875 7.406 -13.003 1.00 83.31 98 SER A CA 1
ATOM 784 C C . SER A 1 98 ? 1.129 6.702 -11.662 1.00 83.31 98 SER A C 1
ATOM 786 O O . SER A 1 98 ? 1.091 7.324 -10.605 1.00 83.31 98 SER A O 1
ATOM 788 N N . ARG A 1 99 ? 1.338 5.383 -11.693 1.00 84.44 99 ARG A N 1
ATOM 789 C CA . ARG A 1 99 ? 1.544 4.532 -10.514 1.00 84.44 99 ARG A CA 1
ATOM 790 C C . ARG A 1 99 ? 3.007 4.146 -10.298 1.00 84.44 99 ARG A C 1
ATOM 792 O O . ARG A 1 99 ? 3.291 3.453 -9.324 1.00 84.44 99 ARG A O 1
ATOM 799 N N . ILE A 1 100 ? 3.891 4.536 -11.212 1.00 88.00 100 ILE A N 1
ATOM 800 C CA . ILE A 1 100 ? 5.333 4.320 -11.111 1.00 88.00 100 ILE A CA 1
ATOM 801 C C . ILE A 1 100 ? 5.894 5.429 -10.222 1.00 88.00 100 ILE A C 1
ATOM 803 O O . ILE A 1 100 ? 5.613 6.602 -10.450 1.00 88.00 100 ILE A O 1
ATOM 807 N N . LEU A 1 101 ? 6.645 5.056 -9.186 1.00 86.31 101 LEU A N 1
ATOM 808 C CA . LEU A 1 101 ? 7.322 6.019 -8.315 1.00 86.31 101 LEU A CA 1
ATOM 809 C C . LEU A 1 101 ? 8.665 6.443 -8.891 1.00 86.31 101 LEU A C 1
ATOM 811 O O . LEU A 1 101 ? 9.050 7.597 -8.757 1.00 86.31 101 LEU A O 1
ATOM 815 N N . ASP A 1 102 ? 9.390 5.478 -9.450 1.00 84.69 102 ASP A N 1
ATOM 816 C CA . ASP A 1 102 ? 10.769 5.661 -9.874 1.00 84.69 102 ASP A CA 1
ATOM 817 C C . ASP A 1 102 ? 11.174 4.553 -10.851 1.00 84.69 102 ASP A C 1
ATOM 819 O O . ASP A 1 102 ? 10.632 3.439 -10.795 1.00 84.69 102 ASP A O 1
ATOM 823 N N . ILE A 1 103 ? 12.135 4.843 -11.722 1.00 88.44 103 ILE A N 1
ATOM 824 C CA . ILE A 1 103 ? 12.734 3.881 -12.647 1.00 88.44 103 ILE A CA 1
ATOM 825 C C . ILE A 1 103 ? 14.241 4.053 -12.567 1.00 88.44 103 ILE A C 1
ATOM 827 O O . ILE A 1 103 ? 14.756 5.117 -12.865 1.00 88.44 103 ILE A O 1
ATOM 831 N N . GLN A 1 104 ? 14.952 2.984 -12.226 1.00 88.12 104 GLN A N 1
ATOM 832 C CA . GLN A 1 104 ? 16.408 2.963 -12.268 1.00 88.12 104 GLN A CA 1
ATOM 833 C C . GLN A 1 104 ? 16.868 2.055 -13.395 1.00 88.12 104 GLN A C 1
ATOM 835 O O . GLN A 1 104 ? 16.641 0.844 -13.347 1.00 88.12 104 GLN A O 1
ATOM 840 N N . VAL A 1 105 ? 17.544 2.617 -14.392 1.00 87.69 105 VAL A N 1
ATOM 841 C CA . VAL A 1 105 ? 18.191 1.826 -15.442 1.00 87.69 105 VAL A CA 1
ATOM 842 C C . VAL A 1 105 ? 19.629 1.535 -15.026 1.00 87.69 105 VAL A C 1
ATOM 844 O O . VAL A 1 105 ? 20.402 2.443 -14.735 1.00 87.69 105 VAL A O 1
ATOM 847 N N . LYS A 1 106 ? 19.997 0.252 -14.985 1.00 84.56 106 LYS A N 1
ATOM 848 C CA . LYS A 1 106 ? 21.343 -0.209 -14.642 1.00 84.56 106 LYS A CA 1
ATOM 849 C C . LYS A 1 106 ? 21.974 -0.919 -15.834 1.00 84.56 106 LYS A C 1
ATOM 851 O O . LYS A 1 106 ? 21.395 -1.834 -16.426 1.00 84.56 106 LYS A O 1
ATOM 856 N N . HIS A 1 107 ? 23.203 -0.520 -16.147 1.00 82.06 107 HIS A N 1
ATOM 857 C CA . HIS A 1 107 ? 24.031 -1.139 -17.174 1.00 82.06 107 HIS A CA 1
ATOM 858 C C . HIS A 1 107 ? 25.259 -1.772 -16.504 1.00 82.06 107 HIS A C 1
ATOM 860 O O . HIS A 1 107 ? 26.225 -1.082 -16.199 1.00 82.06 107 HIS A O 1
ATOM 866 N N . CYS A 1 108 ? 25.224 -3.086 -16.260 1.00 74.69 108 CYS A N 1
ATOM 867 C CA . CYS A 1 108 ? 26.353 -3.833 -15.697 1.00 74.69 108 CYS A CA 1
ATOM 868 C C . CYS A 1 108 ? 26.968 -4.732 -16.771 1.00 74.69 108 CYS A C 1
ATOM 870 O O . CYS A 1 108 ? 26.489 -5.841 -17.014 1.00 74.69 108 CYS A O 1
ATOM 872 N N . GLY A 1 109 ? 28.034 -4.254 -17.418 1.00 77.62 109 GLY A N 1
ATOM 873 C CA . GLY A 1 109 ? 28.749 -5.011 -18.449 1.00 77.62 109 GLY A CA 1
ATOM 874 C C . GLY A 1 109 ? 27.821 -5.442 -19.588 1.00 77.62 109 GLY A C 1
ATOM 875 O O . GLY A 1 109 ? 27.256 -4.600 -20.280 1.00 77.62 109 GLY A O 1
ATOM 876 N N . SER A 1 110 ? 27.642 -6.755 -19.755 1.00 74.88 110 SER A N 1
ATOM 877 C CA . SER A 1 110 ? 26.766 -7.364 -20.770 1.00 74.88 110 SER A CA 1
ATOM 878 C C . SER A 1 110 ? 25.284 -7.431 -20.379 1.00 74.88 110 SER A C 1
ATOM 880 O O . SER A 1 110 ? 24.452 -7.823 -21.196 1.00 74.88 110 SER A O 1
ATOM 882 N N . SER A 1 111 ? 24.937 -7.083 -19.137 1.00 78.88 111 SER A N 1
ATOM 883 C CA . SER A 1 111 ? 23.574 -7.162 -18.614 1.00 78.88 111 SER A CA 1
ATOM 884 C C . SER A 1 111 ? 22.999 -5.771 -18.379 1.00 78.88 111 SER A C 1
ATOM 886 O O . SER A 1 111 ? 23.427 -5.040 -17.484 1.00 78.88 111 SER A O 1
ATOM 888 N N . HIS A 1 112 ? 21.978 -5.421 -19.156 1.00 87.44 112 HIS A N 1
ATOM 889 C CA . HIS A 1 112 ? 21.215 -4.190 -18.974 1.00 87.44 112 HIS A CA 1
ATOM 890 C C . HIS A 1 112 ? 19.815 -4.525 -18.464 1.00 87.44 112 HIS A C 1
ATOM 892 O O . HIS A 1 112 ? 19.128 -5.390 -19.021 1.00 87.44 112 HIS A O 1
ATOM 898 N N . PHE A 1 113 ? 19.389 -3.854 -17.400 1.00 88.38 113 PHE A N 1
ATOM 899 C CA . PHE A 1 113 ? 18.075 -4.055 -16.803 1.00 88.38 113 PHE A CA 1
ATOM 900 C C . PHE A 1 113 ? 17.555 -2.763 -16.177 1.00 88.38 113 PHE A C 1
ATOM 902 O O . PHE A 1 113 ? 18.331 -1.888 -15.806 1.00 88.38 113 PHE A O 1
ATOM 909 N N . ALA A 1 114 ? 16.236 -2.654 -16.047 1.00 89.00 114 ALA A N 1
ATOM 910 C CA . ALA A 1 114 ? 15.602 -1.592 -15.278 1.00 89.00 114 ALA A CA 1
ATOM 911 C C . ALA A 1 114 ? 14.930 -2.158 -14.034 1.00 89.00 114 ALA A C 1
ATOM 913 O O . ALA A 1 114 ? 14.350 -3.243 -14.070 1.00 89.00 114 ALA A O 1
ATOM 914 N N . LEU A 1 115 ? 14.983 -1.392 -12.952 1.00 89.12 115 LEU A N 1
ATOM 915 C CA . LEU A 1 115 ? 14.195 -1.596 -11.748 1.00 89.12 115 LEU A CA 1
ATOM 916 C C . LEU A 1 115 ? 13.102 -0.536 -11.712 1.00 89.12 115 LEU A C 1
ATOM 918 O O . LEU A 1 115 ? 13.386 0.658 -11.710 1.00 89.12 115 LEU A O 1
ATOM 922 N N . VAL A 1 116 ? 11.851 -0.977 -11.696 1.00 89.19 116 VAL A N 1
ATOM 923 C CA . VAL A 1 116 ? 10.676 -0.108 -11.644 1.00 89.19 116 VAL A CA 1
ATOM 924 C C . VAL A 1 116 ? 10.061 -0.214 -10.259 1.00 89.19 116 VAL A C 1
ATOM 926 O O . VAL A 1 116 ? 9.687 -1.304 -9.817 1.00 89.19 116 VAL A O 1
ATOM 929 N N . PHE A 1 117 ? 9.956 0.922 -9.575 1.00 87.81 117 PHE A N 1
ATOM 930 C CA . PHE A 1 117 ? 9.468 1.015 -8.206 1.00 87.81 117 PHE A CA 1
ATOM 931 C C . PHE A 1 117 ? 7.998 1.432 -8.181 1.00 87.81 117 PHE A C 1
ATOM 933 O O . PHE A 1 117 ? 7.585 2.389 -8.836 1.00 87.81 117 PHE A O 1
ATOM 940 N N . PHE A 1 118 ? 7.207 0.740 -7.367 1.00 87.50 118 PHE A N 1
ATOM 941 C CA . PHE A 1 118 ? 5.774 0.960 -7.213 1.00 87.50 118 PHE A CA 1
ATOM 942 C C . PHE A 1 118 ? 5.404 1.200 -5.745 1.00 87.50 118 PHE A C 1
ATOM 944 O O . PHE A 1 118 ? 6.046 0.668 -4.839 1.00 87.50 118 PHE A O 1
ATOM 951 N N . PRO A 1 119 ? 4.308 1.928 -5.466 1.00 81.38 119 PRO A N 1
ATOM 952 C CA . PRO A 1 119 ? 3.860 2.155 -4.092 1.00 81.38 119 PRO A CA 1
ATOM 953 C C . PRO A 1 119 ? 3.300 0.880 -3.443 1.00 81.38 119 PRO A C 1
ATOM 955 O O . PRO A 1 119 ? 3.287 0.741 -2.220 1.00 81.38 119 PRO A O 1
ATOM 958 N N . SER A 1 120 ? 2.818 -0.071 -4.249 1.00 81.56 120 SER A N 1
ATOM 959 C CA . SER A 1 120 ? 2.296 -1.359 -3.786 1.00 81.56 120 SER A CA 1
ATOM 960 C C . SER A 1 120 ? 2.352 -2.417 -4.888 1.00 81.56 120 SER A C 1
ATOM 962 O O . SER A 1 120 ? 2.336 -2.092 -6.075 1.00 81.56 120 SER A O 1
ATOM 964 N N . HIS A 1 121 ? 2.309 -3.691 -4.502 1.00 83.69 121 HIS A N 1
ATOM 965 C CA . HIS A 1 121 ? 2.216 -4.813 -5.442 1.00 83.69 121 HIS A CA 1
ATOM 966 C C . HIS A 1 121 ? 0.971 -4.750 -6.338 1.00 83.69 121 HIS A C 1
ATOM 968 O O . HIS A 1 121 ? 1.030 -5.059 -7.524 1.00 83.69 121 HIS A O 1
ATOM 974 N N . SER A 1 122 ? -0.169 -4.301 -5.803 1.00 83.19 122 SER A N 1
ATOM 975 C CA . SER A 1 122 ? -1.390 -4.126 -6.599 1.00 83.19 122 SER A CA 1
ATOM 976 C C . SER A 1 122 ? -1.242 -3.023 -7.647 1.00 83.19 122 SER A C 1
ATOM 978 O O . SER A 1 122 ? -1.791 -3.150 -8.738 1.00 83.19 122 SER A O 1
ATOM 980 N N . ALA A 1 123 ? -0.509 -1.951 -7.330 1.00 84.06 123 ALA A N 1
ATOM 981 C CA . ALA A 1 123 ? -0.181 -0.913 -8.301 1.00 84.06 123 ALA A CA 1
ATOM 982 C C . ALA A 1 123 ? 0.724 -1.474 -9.406 1.00 84.06 123 ALA A C 1
ATOM 984 O O . ALA A 1 123 ? 0.388 -1.320 -10.575 1.00 84.06 123 ALA A O 1
ATOM 985 N N . ALA A 1 124 ? 1.776 -2.209 -9.031 1.00 86.44 124 ALA A N 1
ATOM 986 C CA . ALA A 1 124 ? 2.669 -2.881 -9.971 1.00 86.44 124 ALA A CA 1
ATOM 987 C C . ALA A 1 124 ? 1.908 -3.819 -10.918 1.00 86.44 124 ALA A C 1
ATOM 989 O O . ALA A 1 124 ? 2.008 -3.682 -12.131 1.00 86.44 124 ALA A O 1
ATOM 990 N N . ARG A 1 125 ? 1.067 -4.715 -10.384 1.00 86.88 125 ARG A N 1
ATOM 991 C CA . ARG A 1 125 ? 0.275 -5.659 -11.188 1.00 86.88 125 ARG A CA 1
ATOM 992 C C . ARG A 1 125 ? -0.627 -4.950 -12.201 1.00 86.88 125 ARG A C 1
ATOM 994 O O . ARG A 1 125 ? -0.626 -5.317 -13.367 1.00 86.88 125 ARG A O 1
ATOM 1001 N N . LYS A 1 126 ? -1.360 -3.920 -11.769 1.00 86.69 126 LYS A N 1
ATOM 1002 C CA . LYS A 1 126 ? -2.245 -3.148 -12.658 1.00 86.69 126 LYS A CA 1
ATOM 1003 C C . LYS A 1 126 ? -1.470 -2.396 -13.737 1.00 86.69 126 LYS A C 1
ATOM 1005 O O . LYS A 1 126 ? -1.935 -2.290 -14.864 1.00 86.69 126 LYS A O 1
ATOM 1010 N N . THR A 1 127 ? -0.293 -1.870 -13.409 1.00 87.69 127 THR A N 1
ATOM 1011 C CA . THR A 1 127 ? 0.570 -1.231 -14.408 1.00 87.69 127 THR A CA 1
ATOM 1012 C C . THR A 1 127 ? 1.120 -2.260 -15.399 1.00 87.69 127 THR A C 1
ATOM 1014 O O . THR A 1 127 ? 1.147 -1.991 -16.600 1.00 87.69 127 THR A O 1
ATOM 1017 N N . LEU A 1 128 ? 1.467 -3.462 -14.930 1.00 87.75 128 LEU A N 1
ATOM 1018 C CA . LEU A 1 128 ? 1.920 -4.570 -15.772 1.00 87.75 128 LEU A CA 1
ATOM 1019 C C . LEU A 1 128 ? 0.842 -5.078 -16.735 1.00 87.75 128 LEU A C 1
ATOM 1021 O O . LEU A 1 128 ? 1.174 -5.447 -17.852 1.00 87.75 128 LEU A O 1
ATOM 1025 N N . GLU A 1 129 ? -0.443 -5.036 -16.377 1.00 87.06 129 GLU A N 1
ATOM 1026 C CA . GLU A 1 129 ? -1.537 -5.371 -17.311 1.00 87.06 129 GLU A CA 1
ATOM 1027 C C . GLU A 1 129 ? -1.519 -4.493 -18.577 1.00 87.06 129 GLU A C 1
ATOM 1029 O O . GLU A 1 129 ? -1.903 -4.947 -19.651 1.00 87.06 129 GLU A O 1
ATOM 1034 N N . SER A 1 130 ? -1.015 -3.259 -18.468 1.00 84.44 130 SER A N 1
ATOM 1035 C CA . SER A 1 130 ? -0.839 -2.326 -19.591 1.00 84.44 130 SER A CA 1
ATOM 1036 C C . SER A 1 130 ? 0.544 -2.387 -20.249 1.00 84.44 13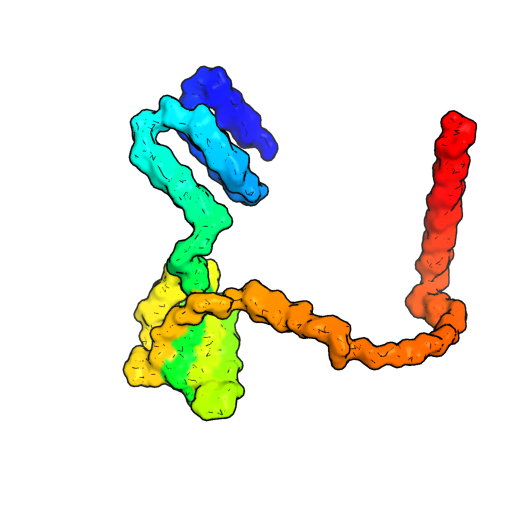0 SER A C 1
ATOM 1038 O O . SER A 1 130 ? 0.879 -1.510 -21.047 1.00 84.44 130 SER A O 1
ATOM 1040 N N . PHE A 1 131 ? 1.375 -3.368 -19.884 1.00 86.38 131 PHE A N 1
ATOM 1041 C CA . PHE A 1 131 ? 2.726 -3.494 -20.414 1.00 86.38 131 PHE A CA 1
ATOM 1042 C C . PHE A 1 131 ? 2.708 -3.931 -21.878 1.00 86.38 131 PHE A C 1
ATOM 1044 O O . PHE A 1 131 ? 2.086 -4.927 -22.255 1.00 86.38 131 PHE A O 1
ATOM 1051 N N . VAL A 1 132 ? 3.440 -3.194 -22.703 1.00 77.38 132 VAL A N 1
ATOM 1052 C CA . VAL A 1 132 ? 3.620 -3.470 -24.123 1.00 77.38 132 VAL A CA 1
ATOM 1053 C C . VAL A 1 132 ? 4.976 -4.151 -24.306 1.00 77.38 132 VAL A C 1
ATOM 1055 O O . VAL A 1 132 ? 5.963 -3.744 -23.704 1.00 77.38 132 VAL A O 1
ATOM 1058 N N . ARG A 1 133 ? 5.050 -5.143 -25.208 1.00 81.56 133 ARG A N 1
ATOM 1059 C CA . ARG A 1 133 ? 6.272 -5.903 -25.569 1.00 81.56 133 ARG A CA 1
ATOM 1060 C C . ARG A 1 133 ? 6.671 -7.041 -24.615 1.00 81.56 133 ARG A C 1
ATOM 1062 O O . ARG A 1 133 ? 7.859 -7.341 -24.485 1.00 81.56 133 ARG A O 1
ATOM 1069 N N . TRP A 1 134 ? 5.687 -7.763 -24.074 1.00 81.69 134 TRP A N 1
ATOM 1070 C CA . TRP A 1 134 ? 5.884 -9.042 -23.362 1.00 81.69 134 TRP A CA 1
ATOM 1071 C C . TRP A 1 134 ? 6.773 -10.052 -24.108 1.00 81.69 134 TRP A C 1
ATOM 1073 O O . TRP A 1 134 ? 7.488 -10.825 -23.484 1.00 81.69 134 TRP A O 1
ATOM 1083 N N . ASN A 1 135 ? 6.775 -10.014 -25.444 1.00 80.06 135 ASN A N 1
ATOM 1084 C CA . ASN A 1 135 ? 7.561 -10.931 -26.275 1.00 80.06 135 ASN A CA 1
ATOM 1085 C C . ASN A 1 135 ? 9.061 -10.593 -26.329 1.00 80.06 135 ASN A C 1
ATOM 1087 O O . ASN A 1 135 ? 9.851 -11.420 -26.773 1.00 80.06 135 ASN A O 1
ATOM 1091 N N . LYS A 1 136 ? 9.456 -9.372 -25.945 1.00 82.56 136 LYS A N 1
ATOM 1092 C CA . LYS A 1 136 ? 10.841 -8.883 -26.057 1.00 82.56 136 LYS A CA 1
ATOM 1093 C C . LYS A 1 136 ? 11.523 -8.735 -24.699 1.00 82.56 136 LYS A C 1
ATOM 1095 O O . LYS A 1 136 ? 12.732 -8.920 -24.610 1.00 82.56 136 LYS A O 1
ATOM 1100 N N . TYR A 1 137 ? 10.759 -8.396 -23.666 1.00 84.94 137 TYR A N 1
ATOM 1101 C CA . TYR A 1 137 ? 11.282 -8.126 -22.333 1.00 84.94 137 TYR A CA 1
ATOM 1102 C C . TYR A 1 137 ? 10.687 -9.107 -21.324 1.00 84.94 137 TYR A C 1
ATOM 1104 O O . TYR A 1 137 ? 9.473 -9.273 -21.227 1.00 84.94 137 TYR A O 1
ATOM 1112 N N . LYS A 1 138 ? 11.567 -9.736 -20.554 1.00 86.44 138 LYS A N 1
ATOM 1113 C CA . LYS A 1 138 ? 11.262 -10.533 -19.376 1.00 86.44 138 LYS A CA 1
ATOM 1114 C C . LYS A 1 138 ? 11.047 -9.611 -18.179 1.00 86.44 138 LYS A C 1
ATOM 1116 O O . LYS A 1 138 ? 11.837 -8.702 -17.919 1.00 86.44 138 LYS A O 1
ATOM 1121 N N . ILE A 1 139 ? 9.975 -9.878 -17.446 1.00 87.00 139 ILE A N 1
ATOM 1122 C CA . ILE A 1 139 ? 9.612 -9.150 -16.238 1.00 87.00 139 ILE A CA 1
ATOM 1123 C C . ILE A 1 139 ? 9.642 -10.112 -15.053 1.00 87.00 139 ILE A C 1
ATOM 1125 O O . ILE A 1 139 ? 8.975 -11.145 -15.074 1.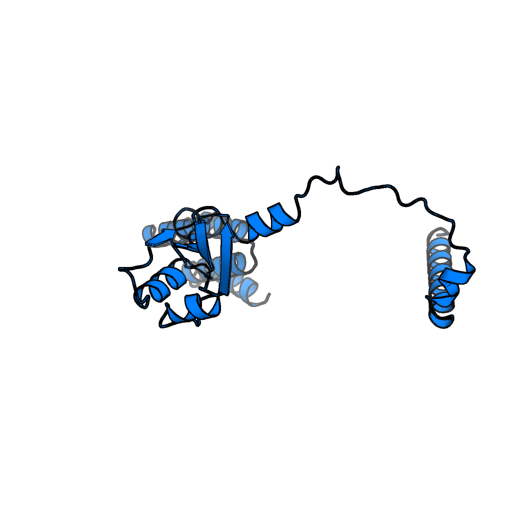00 87.00 139 ILE A O 1
ATOM 1129 N N . GLU A 1 140 ? 10.398 -9.764 -14.017 1.00 87.56 140 GLU A N 1
ATOM 1130 C CA . GLU A 1 140 ? 10.547 -10.560 -12.799 1.00 87.56 140 GLU A CA 1
ATOM 1131 C C . GLU A 1 140 ? 10.329 -9.690 -11.558 1.00 87.56 140 GLU A C 1
ATOM 1133 O O . GLU A 1 140 ? 10.659 -8.505 -11.540 1.00 87.56 140 GLU A O 1
ATOM 1138 N N . TRP A 1 141 ? 9.779 -10.270 -10.492 1.00 84.88 141 TRP A N 1
ATOM 1139 C CA . TRP A 1 141 ? 9.670 -9.575 -9.211 1.00 84.88 141 TRP A CA 1
ATOM 1140 C C . TRP A 1 141 ? 11.035 -9.544 -8.530 1.00 84.88 141 TRP A C 1
ATOM 1142 O O . TRP A 1 141 ? 11.612 -10.593 -8.250 1.00 84.88 141 TRP A O 1
ATOM 1152 N N . ALA A 1 142 ? 11.531 -8.348 -8.222 1.00 75.31 142 ALA A N 1
ATOM 1153 C CA . ALA A 1 142 ? 12.752 -8.182 -7.446 1.00 75.31 142 ALA A CA 1
ATOM 1154 C C . ALA A 1 142 ? 12.399 -8.247 -5.950 1.00 75.31 142 ALA A C 1
ATOM 1156 O O . ALA A 1 142 ? 12.295 -7.225 -5.271 1.00 75.31 142 ALA A O 1
ATOM 1157 N N . SER A 1 143 ? 12.125 -9.451 -5.431 1.00 62.34 143 SER A N 1
ATOM 1158 C CA . SER A 1 143 ? 11.869 -9.624 -3.997 1.00 62.34 143 SER A CA 1
ATOM 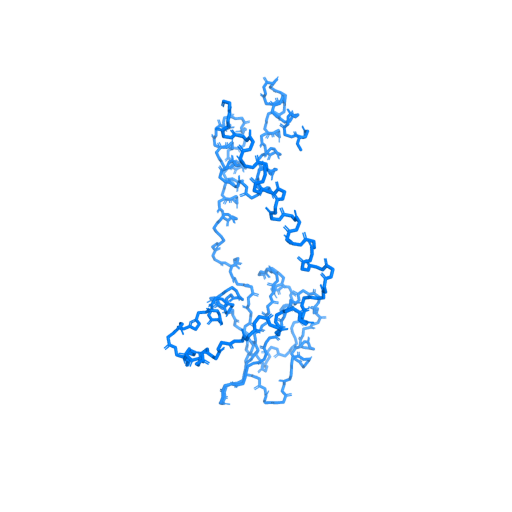1159 C C . SER A 1 143 ? 13.181 -9.439 -3.225 1.00 62.34 143 SER A C 1
ATOM 1161 O O . SER A 1 143 ? 14.037 -10.319 -3.258 1.00 62.34 143 SER A O 1
ATOM 1163 N N . GLY A 1 144 ? 13.354 -8.298 -2.554 1.00 56.62 144 GLY A N 1
ATOM 1164 C CA . GLY A 1 144 ? 14.518 -8.019 -1.698 1.00 56.62 144 GLY A CA 1
ATOM 1165 C C . GLY A 1 144 ? 15.308 -6.753 -2.049 1.00 56.62 144 GLY A C 1
ATOM 1166 O O . GLY A 1 144 ? 16.038 -6.250 -1.200 1.00 56.62 144 GLY A O 1
ATOM 1167 N N . GLU A 1 145 ? 15.120 -6.177 -3.241 1.00 53.00 145 GLU A N 1
ATOM 1168 C CA . GLU A 1 145 ? 15.650 -4.847 -3.576 1.00 53.00 145 GLU A CA 1
ATOM 1169 C C . GLU A 1 145 ? 14.646 -3.772 -3.151 1.00 53.00 145 GLU A C 1
ATOM 1171 O O . GLU A 1 145 ? 13.954 -3.160 -3.961 1.00 53.00 145 GLU A O 1
ATOM 1176 N N . THR A 1 146 ? 14.507 -3.556 -1.846 1.00 52.09 146 THR A N 1
ATOM 1177 C CA . THR A 1 146 ? 13.811 -2.373 -1.335 1.00 52.09 146 THR A CA 1
ATOM 1178 C C . THR A 1 146 ? 14.706 -1.147 -1.488 1.00 52.09 146 THR A C 1
ATOM 1180 O O . THR A 1 146 ? 15.918 -1.201 -1.291 1.00 52.09 146 THR A O 1
ATOM 1183 N N . ARG A 1 147 ? 14.096 0.000 -1.804 1.00 48.66 147 ARG A N 1
ATOM 1184 C CA . ARG A 1 147 ? 14.766 1.311 -1.788 1.00 48.66 147 ARG A CA 1
ATOM 1185 C C . ARG A 1 147 ? 15.408 1.605 -0.421 1.00 48.66 147 ARG A C 1
ATOM 1187 O O . ARG A 1 147 ? 16.440 2.257 -0.370 1.00 48.66 147 ARG A O 1
ATOM 1194 N N . GLU A 1 148 ? 14.837 1.058 0.655 1.00 49.84 148 GLU A N 1
ATOM 1195 C CA . GLU A 1 148 ? 15.398 1.075 2.015 1.00 49.84 148 GLU A CA 1
ATOM 1196 C C . GLU A 1 148 ? 16.719 0.297 2.109 1.00 49.84 148 GLU A C 1
ATOM 1198 O O . GLU A 1 148 ? 17.684 0.856 2.611 1.00 49.84 148 GLU A O 1
ATOM 1203 N N . ASN A 1 149 ? 16.826 -0.900 1.518 1.00 49.75 149 ASN A N 1
ATOM 1204 C CA . ASN A 1 149 ? 18.087 -1.655 1.483 1.00 49.75 149 ASN A CA 1
ATOM 1205 C C . ASN A 1 149 ? 19.160 -0.955 0.634 1.00 49.75 149 ASN A C 1
ATOM 1207 O O . ASN A 1 149 ? 20.342 -1.077 0.927 1.00 49.75 149 ASN A O 1
ATOM 1211 N N . GLN A 1 150 ? 18.777 -0.217 -0.416 1.00 45.38 150 GLN A N 1
ATOM 1212 C CA . GLN A 1 150 ? 19.734 0.552 -1.223 1.00 45.38 150 GLN A CA 1
ATOM 1213 C C . GLN A 1 150 ? 20.155 1.865 -0.559 1.00 45.38 150 GLN A C 1
ATOM 1215 O O . GLN A 1 150 ? 21.327 2.204 -0.644 1.00 45.38 150 GLN A O 1
ATOM 1220 N N . MET A 1 151 ? 19.258 2.588 0.122 1.00 40.41 151 MET A N 1
ATOM 1221 C CA . MET A 1 151 ? 19.661 3.737 0.941 1.00 40.41 151 MET A CA 1
ATOM 1222 C C . MET A 1 151 ? 20.534 3.272 2.102 1.00 40.41 151 MET A C 1
ATOM 1224 O O . MET A 1 151 ? 21.631 3.792 2.243 1.00 40.41 151 MET A O 1
ATOM 1228 N N . GLU A 1 152 ? 20.130 2.258 2.870 1.00 41.25 152 GLU A N 1
ATOM 1229 C CA . GLU A 1 152 ? 20.992 1.694 3.914 1.00 41.25 152 GLU A CA 1
ATOM 1230 C C . GLU A 1 152 ? 22.316 1.191 3.337 1.00 41.25 152 GLU A C 1
ATOM 1232 O O . GLU A 1 152 ? 23.344 1.507 3.907 1.00 41.25 152 GLU A O 1
ATOM 1237 N N . SER A 1 153 ? 22.354 0.530 2.176 1.00 39.50 153 SER A N 1
ATOM 1238 C CA . SER A 1 153 ? 23.617 0.112 1.543 1.00 39.50 153 SER A CA 1
ATOM 1239 C C . SER A 1 153 ? 24.470 1.275 1.018 1.00 39.50 153 SER A C 1
ATOM 1241 O O . SER A 1 153 ? 25.687 1.136 0.966 1.00 39.50 153 SER A O 1
ATOM 1243 N N . MET A 1 154 ? 23.868 2.399 0.623 1.00 34.59 154 MET A N 1
ATOM 1244 C CA . MET A 1 154 ? 24.578 3.606 0.179 1.00 34.59 154 MET A CA 1
ATOM 1245 C C . MET A 1 154 ? 25.095 4.430 1.372 1.00 34.59 154 MET A C 1
ATOM 1247 O O . MET A 1 154 ? 26.110 5.106 1.251 1.00 34.59 154 MET A O 1
ATOM 1251 N N . TRP A 1 155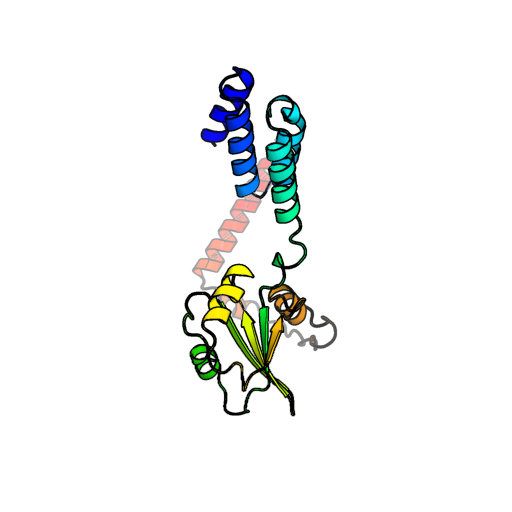 ? 24.434 4.323 2.530 1.00 41.47 155 TRP A N 1
ATOM 1252 C CA . TRP A 1 155 ? 24.860 4.888 3.818 1.00 41.47 155 TRP A CA 1
ATOM 1253 C C . TRP A 1 155 ? 25.695 3.913 4.672 1.00 41.47 155 TRP A C 1
ATOM 1255 O O . TRP A 1 155 ? 26.262 4.324 5.678 1.00 41.47 155 TRP A O 1
ATOM 1265 N N . SER A 1 156 ? 25.813 2.647 4.257 1.00 37.78 156 SER A N 1
ATOM 1266 C CA . SER A 1 156 ? 26.657 1.605 4.865 1.00 37.78 156 SER A CA 1
ATOM 1267 C C . SER A 1 156 ? 27.923 1.372 4.040 1.00 37.78 156 SER A C 1
ATOM 1269 O O . SER A 1 156 ? 28.335 0.231 3.828 1.00 37.78 156 SER A O 1
ATOM 1271 N N . MET A 1 157 ? 28.562 2.446 3.563 1.00 34.16 157 MET A N 1
ATOM 1272 C CA . MET A 1 157 ? 30.003 2.346 3.341 1.00 34.16 157 MET A CA 1
ATOM 1273 C C . MET A 1 157 ? 30.651 2.080 4.707 1.00 34.1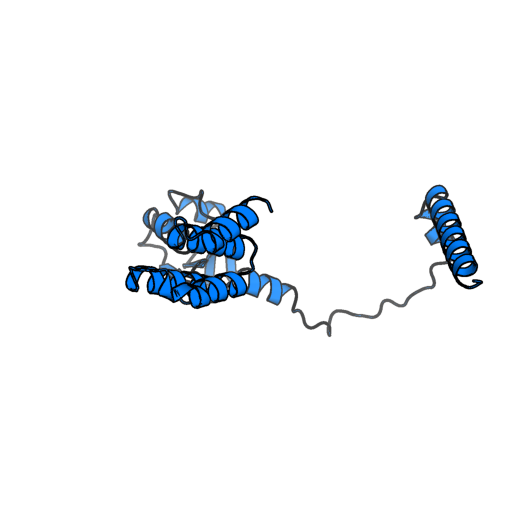6 157 MET A C 1
ATOM 1275 O O . MET A 1 157 ? 30.292 2.757 5.675 1.00 34.16 157 MET A O 1
ATOM 1279 N N . PRO A 1 158 ? 31.579 1.114 4.823 1.00 37.25 158 PRO A N 1
ATOM 1280 C CA . PRO A 1 158 ? 32.418 1.013 6.006 1.00 37.25 158 PRO A CA 1
ATOM 1281 C C . PRO A 1 158 ? 33.058 2.382 6.237 1.00 37.25 158 PRO A C 1
ATOM 1283 O O . PRO A 1 158 ? 33.680 2.935 5.330 1.00 37.25 158 PRO A O 1
ATOM 1286 N N . LEU A 1 159 ? 32.907 2.931 7.439 1.00 40.94 159 LEU A N 1
ATOM 1287 C CA . LEU A 1 159 ? 33.531 4.191 7.859 1.00 40.94 159 LEU A CA 1
ATOM 1288 C C . LEU A 1 159 ? 35.073 4.120 7.921 1.00 40.94 159 LEU A C 1
ATOM 1290 O O . LEU A 1 159 ? 35.698 5.048 8.420 1.00 40.94 159 LEU A O 1
ATOM 1294 N N . ASP A 1 160 ? 35.690 3.068 7.376 1.00 42.91 160 ASP A N 1
ATOM 1295 C CA . ASP A 1 160 ? 37.108 2.760 7.561 1.00 42.91 160 ASP A CA 1
ATOM 1296 C C . ASP A 1 160 ? 38.013 3.080 6.362 1.00 42.91 160 ASP A C 1
ATOM 1298 O O . ASP A 1 160 ? 39.215 2.866 6.462 1.00 42.91 160 ASP A O 1
ATOM 1302 N N . GLU A 1 161 ? 37.517 3.644 5.251 1.00 40.00 161 GLU A N 1
ATOM 1303 C CA . GLU A 1 161 ? 38.405 3.926 4.099 1.00 40.00 161 GLU A CA 1
ATOM 1304 C C . GLU A 1 161 ? 38.225 5.285 3.400 1.00 40.00 161 GLU A C 1
ATOM 1306 O O . GLU A 1 161 ? 38.676 5.476 2.273 1.00 40.00 161 GLU A O 1
ATOM 1311 N N . ALA A 1 162 ? 37.636 6.281 4.074 1.00 36.22 162 ALA A N 1
ATOM 1312 C CA . ALA A 1 162 ? 37.567 7.650 3.535 1.00 36.22 162 ALA A CA 1
ATOM 1313 C C . ALA A 1 162 ? 37.888 8.777 4.533 1.00 36.22 162 ALA A C 1
ATOM 1315 O O . ALA A 1 162 ? 37.641 9.943 4.231 1.00 36.22 162 ALA A O 1
ATOM 1316 N N . TYR A 1 163 ? 38.494 8.473 5.685 1.00 34.47 163 TYR A N 1
ATOM 1317 C CA . TYR A 1 163 ? 39.117 9.491 6.534 1.00 34.47 163 TYR A CA 1
ATOM 1318 C C . TYR A 1 163 ? 40.637 9.431 6.357 1.00 34.47 163 TYR A C 1
ATOM 1320 O O . TYR A 1 163 ? 41.363 8.835 7.146 1.00 34.47 163 TYR A O 1
ATOM 1328 N N . SER A 1 164 ? 41.140 10.067 5.298 1.00 33.94 164 SER A N 1
ATOM 1329 C CA . SER A 1 164 ? 42.468 10.672 5.425 1.00 33.94 164 SER A CA 1
ATOM 1330 C C . SER A 1 164 ? 42.312 11.820 6.421 1.00 33.94 164 SER A C 1
ATOM 1332 O O . SER A 1 164 ? 41.480 12.695 6.168 1.00 33.94 164 SER A O 1
ATOM 1334 N N . PRO A 1 165 ? 43.032 11.830 7.557 1.00 32.34 165 PRO A N 1
ATOM 1335 C CA . PRO A 1 165 ? 42.966 12.955 8.469 1.00 32.34 165 PRO A CA 1
ATOM 1336 C C . PRO A 1 165 ? 43.490 14.171 7.710 1.00 32.34 165 PRO A C 1
ATOM 1338 O O . PRO A 1 165 ? 44.674 14.250 7.379 1.00 32.34 165 PRO A O 1
ATOM 1341 N N . VAL A 1 166 ? 42.595 15.105 7.395 1.00 35.69 166 VAL A N 1
ATOM 1342 C CA . VAL A 1 166 ? 43.001 16.459 7.037 1.00 35.69 166 VAL A CA 1
ATOM 1343 C C . VAL A 1 166 ? 43.742 16.983 8.259 1.00 35.69 166 VAL A C 1
ATOM 1345 O O . VAL A 1 166 ? 43.189 17.007 9.357 1.00 35.69 166 VAL A O 1
ATOM 1348 N N . GLN A 1 167 ? 45.016 17.326 8.081 1.00 40.75 167 GLN A N 1
ATOM 1349 C CA . GLN A 1 167 ? 45.778 18.042 9.090 1.00 40.75 167 GLN A CA 1
ATOM 1350 C C . GLN A 1 167 ? 45.025 19.339 9.396 1.00 40.75 167 GLN A C 1
ATOM 1352 O O . GLN A 1 167 ? 44.966 20.233 8.554 1.00 40.75 167 GLN A O 1
ATOM 1357 N N . GLU A 1 168 ? 44.416 19.419 10.578 1.00 38.25 168 GLU A N 1
ATOM 1358 C CA . GLU A 1 168 ? 43.863 20.658 11.111 1.00 38.25 168 GLU A CA 1
ATOM 1359 C C . GLU A 1 168 ? 45.005 21.672 11.246 1.00 38.25 168 GLU A C 1
ATOM 1361 O O . GLU A 1 168 ? 45.836 21.598 12.153 1.00 38.25 168 GLU A O 1
ATOM 1366 N N . SER A 1 169 ? 45.074 22.624 10.318 1.00 45.56 169 SER A N 1
ATOM 1367 C CA . SER A 1 169 ? 45.726 23.899 10.590 1.00 45.56 169 SER A CA 1
ATOM 1368 C C . SER A 1 169 ? 44.809 24.702 11.516 1.00 45.56 169 SER A C 1
ATOM 1370 O O . SER A 1 169 ? 43.605 24.752 11.248 1.00 45.56 169 SER A O 1
ATOM 1372 N N . PRO A 1 170 ? 45.325 25.358 12.566 1.00 39.75 170 PRO A N 1
ATOM 1373 C CA . PRO A 1 170 ? 44.498 26.155 13.455 1.00 39.75 170 PRO A CA 1
ATOM 1374 C C . PRO A 1 170 ? 44.004 27.382 12.683 1.00 39.75 170 PRO A C 1
ATOM 1376 O O . PRO A 1 170 ? 44.768 28.315 12.439 1.00 39.75 170 PRO A O 1
ATOM 1379 N N . ALA A 1 171 ? 42.740 27.367 12.262 1.00 45.91 171 ALA A N 1
ATOM 1380 C CA . ALA A 1 171 ? 42.082 28.557 11.743 1.00 45.91 171 ALA A CA 1
ATOM 1381 C C . ALA A 1 171 ? 42.033 29.580 12.883 1.00 45.91 171 ALA A C 1
ATOM 1383 O O . ALA A 1 171 ? 41.412 29.347 13.922 1.00 45.91 171 ALA A O 1
ATOM 1384 N N . SER A 1 172 ? 42.772 30.677 12.731 1.00 59.06 172 SER A N 1
ATOM 1385 C CA . SER A 1 172 ? 42.795 31.756 13.712 1.00 59.06 172 SER A CA 1
ATOM 1386 C C . SER A 1 172 ? 41.393 32.345 13.865 1.00 59.06 172 SER A C 1
ATOM 1388 O O . SER A 1 172 ? 40.724 32.585 12.863 1.00 59.06 172 SER A O 1
ATOM 1390 N N . GLU A 1 173 ? 41.000 32.623 15.109 1.00 55.34 173 GLU A N 1
ATOM 1391 C CA . GLU A 1 173 ? 39.732 33.221 15.585 1.00 55.34 173 GLU A CA 1
ATOM 1392 C C . GLU A 1 173 ? 39.149 34.318 14.664 1.00 55.34 173 GLU A C 1
ATOM 1394 O O . GLU A 1 173 ? 37.938 34.434 14.495 1.00 55.34 173 GLU A O 1
ATOM 1399 N N . ILE A 1 174 ? 40.026 35.050 13.976 1.00 56.09 174 ILE A N 1
ATOM 1400 C CA . ILE A 1 174 ? 39.726 36.127 13.027 1.00 56.09 174 ILE A CA 1
ATOM 1401 C C . ILE A 1 174 ? 38.925 35.644 11.795 1.00 56.09 174 ILE A C 1
ATOM 1403 O O . ILE A 1 174 ? 38.079 36.382 11.291 1.00 56.09 174 ILE A O 1
ATOM 1407 N N . GLU A 1 175 ? 39.148 34.421 11.300 1.00 57.22 175 GLU A N 1
ATOM 1408 C CA . GLU A 1 175 ? 38.407 33.875 10.144 1.00 57.22 175 GLU A CA 1
ATOM 1409 C C . GLU A 1 175 ? 36.981 33.448 10.519 1.00 57.22 175 GLU A C 1
ATOM 1411 O O . GLU A 1 175 ? 36.050 33.607 9.725 1.00 57.22 175 GLU A O 1
ATOM 1416 N N . ALA A 1 176 ? 36.782 32.970 11.752 1.00 55.72 176 ALA A N 1
ATOM 1417 C CA . ALA A 1 176 ? 35.461 32.609 12.258 1.00 55.72 176 ALA A CA 1
ATOM 1418 C C . ALA A 1 176 ? 34.563 33.850 12.431 1.00 55.72 176 ALA A C 1
ATOM 1420 O O . ALA A 1 176 ? 33.377 33.808 12.098 1.00 55.72 176 ALA A O 1
ATOM 1421 N N . GLU A 1 177 ? 35.141 34.977 12.861 1.00 56.91 177 GLU A N 1
ATOM 1422 C CA . GLU A 1 177 ? 34.442 36.263 13.006 1.00 56.91 177 GLU A CA 1
ATOM 1423 C C . GLU A 1 177 ? 34.055 36.918 11.668 1.00 56.91 177 GLU A C 1
ATOM 1425 O O . GLU A 1 177 ? 33.121 37.718 11.618 1.00 56.91 177 GLU A O 1
ATOM 1430 N N . GLN A 1 178 ? 34.745 36.600 10.566 1.00 58.94 178 GLN A N 1
ATOM 1431 C CA . GLN A 1 178 ? 34.381 37.117 9.240 1.00 58.94 178 GLN A CA 1
ATOM 1432 C C . GLN A 1 178 ? 33.196 36.372 8.615 1.00 58.94 178 GLN A C 1
ATOM 1434 O O . GLN A 1 178 ? 32.416 36.976 7.876 1.00 58.94 178 GLN A O 1
ATOM 1439 N N . LEU A 1 179 ? 33.045 35.078 8.909 1.00 58.44 179 LEU A N 1
ATOM 1440 C CA . LEU A 1 179 ? 31.960 34.242 8.384 1.00 58.44 179 LEU A CA 1
ATOM 1441 C C . LEU A 1 179 ? 30.658 34.410 9.175 1.00 58.44 179 LEU A C 1
ATOM 1443 O O . LEU A 1 179 ? 29.568 34.425 8.600 1.00 58.44 179 LEU A O 1
ATOM 1447 N N . LEU A 1 180 ? 30.766 34.566 10.492 1.00 60.50 180 LEU A N 1
ATOM 1448 C CA . LEU A 1 180 ? 29.655 34.876 11.380 1.00 60.50 180 LEU A CA 1
ATOM 1449 C C . LEU A 1 180 ? 29.597 36.396 11.521 1.00 60.50 180 LEU A C 1
ATOM 1451 O O . LEU A 1 180 ? 30.258 36.959 12.382 1.00 60.50 180 LEU A O 1
ATOM 1455 N N . GLY A 1 181 ? 28.855 37.080 10.646 1.00 62.12 181 GLY A N 1
ATOM 1456 C CA . GLY A 1 181 ? 28.740 38.544 10.687 1.00 62.12 181 GLY A CA 1
ATOM 1457 C C . GLY A 1 181 ? 28.548 39.086 12.115 1.00 62.12 181 GLY A C 1
ATOM 1458 O O . GLY A 1 181 ? 27.834 38.484 12.915 1.00 62.12 181 GLY A O 1
ATOM 1459 N N . LYS A 1 182 ? 29.198 40.217 12.432 1.00 61.88 182 LYS A N 1
ATOM 1460 C CA . LYS A 1 182 ? 29.388 40.754 13.801 1.00 61.88 182 LYS A CA 1
ATOM 1461 C C . LYS A 1 182 ? 28.134 40.756 14.686 1.00 61.88 182 LYS A C 1
ATOM 1463 O O . LYS A 1 182 ? 28.234 40.509 15.884 1.00 61.88 182 LYS A O 1
ATOM 1468 N N . ASP A 1 183 ? 26.961 40.975 14.099 1.00 62.16 183 ASP A N 1
ATOM 1469 C CA . ASP A 1 183 ? 25.685 40.992 14.820 1.00 62.16 183 ASP A CA 1
ATOM 1470 C C . ASP A 1 183 ? 25.311 39.620 15.412 1.00 62.16 183 ASP A C 1
ATOM 1472 O O . ASP A 1 183 ? 24.765 39.546 16.512 1.00 62.16 183 ASP A O 1
ATOM 1476 N N . LEU A 1 184 ? 25.645 38.521 14.724 1.00 62.78 184 LEU A N 1
ATOM 1477 C CA . LEU A 1 184 ? 25.410 37.153 15.202 1.00 62.78 184 LEU A CA 1
ATOM 1478 C C . LEU A 1 184 ? 26.360 36.776 16.338 1.00 62.78 184 LEU A C 1
ATOM 1480 O O . LEU A 1 184 ? 25.941 36.107 17.281 1.00 62.78 184 LEU A O 1
ATOM 1484 N N . VAL A 1 185 ? 27.612 37.232 16.278 1.00 67.50 185 VAL A N 1
ATOM 1485 C CA . VAL A 1 185 ? 28.602 36.992 17.340 1.00 67.50 185 VAL A CA 1
ATOM 1486 C C . VAL A 1 185 ? 28.179 37.698 18.628 1.00 67.50 185 VAL A C 1
ATOM 1488 O O . VAL A 1 185 ? 28.186 37.086 19.694 1.00 67.50 185 VAL A O 1
ATOM 1491 N N . ILE A 1 186 ? 27.713 38.948 18.527 1.00 69.81 186 ILE A N 1
ATOM 1492 C CA . ILE A 1 186 ? 27.203 39.714 19.674 1.00 69.81 186 ILE A CA 1
ATOM 1493 C C . ILE A 1 186 ? 25.916 39.087 20.226 1.00 69.81 186 ILE A C 1
ATOM 1495 O O . ILE A 1 186 ? 25.755 38.963 21.439 1.00 69.81 186 ILE A O 1
ATOM 1499 N N . ALA A 1 187 ? 24.994 38.650 19.365 1.00 67.94 187 ALA A N 1
ATOM 1500 C CA . ALA A 1 187 ? 23.773 37.982 19.813 1.00 67.94 187 ALA A CA 1
ATOM 1501 C C . ALA A 1 187 ? 24.073 36.677 20.571 1.00 67.94 187 ALA A C 1
ATOM 1503 O O . ALA A 1 187 ? 23.441 36.400 21.592 1.00 67.94 187 ALA A O 1
ATOM 1504 N N . LEU A 1 188 ? 25.054 35.898 20.104 1.00 66.06 188 LEU A N 1
ATOM 1505 C CA . LEU A 1 188 ? 25.467 34.652 20.748 1.00 66.06 188 LEU A CA 1
ATOM 1506 C C . LEU A 1 188 ? 26.176 34.890 22.083 1.00 66.06 188 LEU A C 1
ATOM 1508 O O . LEU A 1 188 ? 25.859 34.193 23.044 1.00 66.06 188 LEU A O 1
ATOM 1512 N N . SER A 1 189 ? 27.069 35.880 22.182 1.00 69.69 189 SER A N 1
ATOM 1513 C CA . SER A 1 189 ? 27.730 36.201 23.455 1.00 69.69 189 SER A CA 1
ATOM 1514 C C . SER A 1 189 ? 26.728 36.692 24.500 1.00 69.69 189 SER A C 1
ATOM 1516 O O . SER A 1 189 ? 26.696 36.183 25.618 1.00 69.69 189 SER A O 1
ATOM 1518 N N . THR A 1 190 ? 25.810 37.578 24.103 1.00 70.69 190 THR A N 1
ATOM 1519 C CA . THR A 1 190 ? 24.764 38.100 24.996 1.00 70.69 190 THR A CA 1
ATOM 1520 C C . THR A 1 190 ? 23.804 36.995 25.459 1.00 70.69 190 THR A C 1
ATOM 1522 O O . THR A 1 190 ? 23.363 36.983 26.610 1.00 70.69 190 THR A O 1
ATOM 1525 N N . ALA A 1 191 ? 23.486 36.035 24.581 1.00 65.56 191 ALA A N 1
ATOM 1526 C CA . ALA A 1 191 ? 22.674 34.874 24.934 1.00 65.56 191 ALA A CA 1
ATOM 1527 C C . ALA A 1 191 ? 23.403 33.945 25.915 1.00 65.56 191 ALA A C 1
ATOM 1529 O O . ALA A 1 191 ? 22.788 33.460 26.865 1.00 65.56 191 ALA A O 1
ATOM 1530 N N . LEU A 1 192 ? 24.706 33.729 25.721 1.00 66.31 192 LEU A N 1
ATOM 1531 C CA . LEU A 1 192 ? 25.519 32.903 26.611 1.00 66.31 192 LEU A CA 1
ATOM 1532 C C . LEU A 1 192 ? 25.616 33.521 28.013 1.00 66.31 192 LEU A C 1
ATOM 1534 O O . LEU A 1 192 ? 25.403 32.825 29.005 1.00 66.31 192 LEU A O 1
ATOM 1538 N N . ASP A 1 193 ? 25.832 34.834 28.094 1.00 66.12 193 ASP A N 1
ATOM 1539 C CA . ASP A 1 193 ? 25.903 35.571 29.360 1.00 66.12 193 ASP A CA 1
ATOM 1540 C C . ASP A 1 193 ? 24.557 35.569 30.101 1.00 66.12 193 ASP A C 1
ATOM 1542 O O . ASP A 1 193 ? 24.501 35.411 31.325 1.00 66.12 193 ASP A O 1
ATOM 1546 N N . SER A 1 194 ? 23.446 35.663 29.363 1.00 60.59 194 SER A N 1
ATOM 1547 C CA . SER A 1 194 ? 22.097 35.560 29.926 1.00 60.59 194 SER A CA 1
ATOM 1548 C C . SER A 1 194 ? 21.801 34.160 30.476 1.00 60.59 194 SER A C 1
ATOM 1550 O O . SER A 1 194 ? 21.252 34.032 31.574 1.00 60.59 194 SER A O 1
ATOM 1552 N N . ILE A 1 195 ? 22.220 33.106 29.767 1.00 63.50 195 ILE A N 1
ATOM 1553 C CA . ILE A 1 195 ? 22.093 31.719 30.234 1.00 63.50 195 ILE A CA 1
ATOM 1554 C C . ILE A 1 195 ? 22.925 31.512 31.502 1.00 63.50 195 ILE A C 1
ATOM 1556 O O . ILE A 1 195 ? 22.438 30.933 32.473 1.00 63.50 195 ILE A O 1
ATOM 1560 N N . HIS A 1 196 ? 24.152 32.032 31.536 1.00 59.28 196 HIS A N 1
ATOM 1561 C CA . HIS A 1 196 ? 25.043 31.857 32.677 1.00 59.28 196 HIS A CA 1
ATOM 1562 C C . HIS A 1 196 ? 24.535 32.605 33.925 1.00 59.28 196 HIS A C 1
ATOM 1564 O O . HIS A 1 196 ? 24.544 32.056 35.027 1.00 59.28 196 HIS A O 1
ATOM 1570 N N . SER A 1 197 ? 23.974 33.807 33.750 1.00 58.75 197 SER A N 1
ATOM 1571 C CA . SER A 1 197 ? 23.327 34.573 34.827 1.00 58.75 197 SER A CA 1
ATOM 1572 C C . SER A 1 197 ? 22.039 33.907 35.347 1.00 58.75 197 SER A C 1
ATOM 1574 O O . SER A 1 197 ? 21.791 33.864 36.558 1.00 58.75 197 SER A O 1
ATOM 1576 N N . SER A 1 198 ? 21.240 33.307 34.456 1.00 58.94 198 SER A N 1
ATOM 1577 C CA . SER A 1 198 ? 20.041 32.541 34.828 1.00 58.94 198 SER A CA 1
ATOM 1578 C C . SER A 1 198 ? 20.372 31.265 35.607 1.00 58.94 198 SER A C 1
ATOM 1580 O O . SER A 1 198 ? 19.619 30.889 36.501 1.00 58.94 198 SER A O 1
ATOM 1582 N N . TYR A 1 199 ? 21.469 30.583 35.278 1.00 58.00 199 TYR A N 1
ATOM 1583 C CA . TYR A 1 199 ? 21.883 29.377 35.998 1.00 58.00 199 TYR A CA 1
ATOM 1584 C C . TYR A 1 199 ? 22.435 29.703 37.389 1.00 58.00 199 TYR A C 1
ATOM 1586 O O . TYR A 1 199 ? 22.102 29.024 38.359 1.00 58.00 199 TYR A O 1
ATOM 1594 N N . LEU A 1 200 ? 23.224 30.774 37.516 1.00 55.78 200 LEU A N 1
ATOM 1595 C CA . LEU A 1 200 ? 23.783 31.190 38.805 1.00 55.78 200 LEU A CA 1
ATOM 1596 C C . LEU A 1 200 ? 22.713 31.707 39.779 1.00 55.78 200 LEU A C 1
ATOM 1598 O O . LEU A 1 200 ? 22.815 31.468 40.979 1.00 55.78 200 LEU A O 1
ATOM 1602 N N . SER A 1 201 ? 21.653 32.351 39.282 1.00 58.41 201 SER A N 1
ATOM 1603 C CA . SER A 1 201 ? 20.533 32.812 40.119 1.00 58.41 201 SER A CA 1
ATOM 1604 C C . SER A 1 201 ? 19.607 31.688 40.603 1.00 58.41 201 SER A C 1
ATOM 1606 O O . SER A 1 201 ? 18.938 31.857 41.620 1.00 58.41 201 SER A O 1
ATOM 1608 N N . GLN A 1 202 ? 19.596 30.527 39.938 1.00 56.22 202 GLN A N 1
ATOM 1609 C CA . GLN A 1 202 ? 18.838 29.342 40.371 1.00 56.22 202 GLN A CA 1
ATOM 1610 C C . GLN A 1 202 ? 19.577 28.472 41.401 1.00 56.22 202 GLN A C 1
ATOM 1612 O O . GLN A 1 202 ? 18.965 27.593 41.997 1.00 56.22 202 GLN A O 1
ATOM 1617 N N . LEU A 1 203 ? 20.873 28.710 41.628 1.00 54.88 203 LEU A N 1
ATOM 1618 C CA . LEU A 1 203 ? 21.709 27.940 42.560 1.00 54.88 203 LEU A CA 1
ATOM 1619 C C . LEU A 1 203 ? 21.820 28.563 43.968 1.00 54.88 203 LEU A C 1
ATOM 1621 O O . LEU A 1 203 ? 22.475 27.975 44.824 1.00 54.88 203 LEU A O 1
ATOM 1625 N N . ILE A 1 204 ? 21.210 29.732 44.222 1.00 54.41 204 ILE A N 1
ATOM 1626 C CA . ILE A 1 204 ? 21.355 30.495 45.485 1.00 54.41 204 ILE A CA 1
ATOM 1627 C C . ILE A 1 204 ? 20.060 30.516 46.345 1.00 54.41 204 ILE A C 1
ATOM 1629 O O . ILE A 1 204 ? 19.950 31.305 47.277 1.00 54.41 204 ILE A O 1
ATOM 1633 N N . TYR A 1 205 ? 19.092 29.619 46.125 1.00 45.66 205 TYR A N 1
ATOM 1634 C CA . TYR A 1 205 ? 17.948 29.444 47.044 1.00 45.66 205 TYR A CA 1
ATOM 1635 C C . TYR A 1 205 ? 17.685 27.985 47.404 1.00 45.66 205 TYR A C 1
ATOM 1637 O O . TYR A 1 205 ? 17.658 27.146 46.478 1.00 45.66 205 TYR A O 1
#

Foldseek 3Di:
DVLLVVLVVCCVVVHPVVVSLQVNLVVCVVVVNLVVSLVSLVVCVVVDPDNPVSVVSSVVSVCVVPVDDQFQQQKKKKDDDDPPQDPVNVCVQWPDNVFWPDKDWDDDPPGTMIITGGPGSVSVVVRVVRGHCPVPMDMDRPRPPDPVVVVVVVVPDPPPPPDPPDPDDPPPPVVVCVVCDVVNVVVVVVVVVVVVVVVVVVVPD